Protein AF-A0ABD1WN03-F1 (afdb_monomer_lite)

Sequence (190 aa):
MADATQVEDKLSEEISENTPEKKQETLEEMLSRHRKETTDLQNKEIAMKKVAAKGSKAEQKAKKKLVDEEISKLSMKLKERHAEELSSLGYSSSGAGNGRGNLDNLIRAIAGVSVTNQADRSKPSKGIKRRGKRSQQEAAREQRIQEEQSKIVSDRMIESEKLEQKLEPLGLTINEIKPDGHCIYRAVED

Organism: NCBI:txid205694

Radius of gyration: 41.08 Å; chains: 1; bounding box: 97×36×142 Å

Structure (mmCIF, N/CA/C/O backbone):
data_AF-A0ABD1WN03-F1
#
_entry.id   AF-A0ABD1WN03-F1
#
loop_
_atom_site.group_PDB
_atom_site.id
_atom_site.type_symbol
_atom_site.label_atom_id
_atom_site.label_alt_id
_atom_site.label_comp_id
_atom_site.label_asym_id
_atom_site.label_entity_id
_atom_site.label_seq_id
_atom_site.pdbx_PDB_ins_code
_atom_site.Cartn_x
_atom_site.Cartn_y
_atom_site.Cartn_z
_atom_site.occupancy
_atom_site.B_iso_or_equiv
_atom_site.auth_seq_id
_atom_site.auth_comp_id
_atom_site.auth_asym_id
_atom_site.auth_atom_id
_atom_site.pdbx_PDB_model_num
ATOM 1 N N . MET A 1 1 ? -63.080 -8.674 91.880 1.00 39.84 1 MET A N 1
ATOM 2 C CA . MET A 1 1 ? -61.978 -9.547 91.426 1.00 39.84 1 MET A CA 1
ATOM 3 C C . MET A 1 1 ? -61.310 -8.829 90.264 1.00 39.84 1 MET A C 1
ATOM 5 O O . MET A 1 1 ? -62.002 -8.601 89.286 1.00 39.84 1 MET A O 1
ATOM 9 N N . ALA A 1 2 ? -60.200 -8.130 90.530 1.00 37.88 2 ALA A N 1
ATOM 10 C CA . ALA A 1 2 ? -58.817 -8.560 90.217 1.00 37.88 2 ALA A CA 1
ATOM 11 C C . ALA A 1 2 ? -58.543 -8.388 88.705 1.00 37.88 2 ALA A C 1
ATOM 13 O O . ALA A 1 2 ? -59.335 -8.881 87.917 1.00 37.88 2 ALA A O 1
ATOM 14 N N . ASP A 1 3 ? -57.524 -7.700 88.193 1.00 33.69 3 ASP A N 1
ATOM 15 C CA . ASP A 1 3 ? -56.234 -7.193 88.693 1.00 33.69 3 ASP A CA 1
ATOM 16 C C . ASP A 1 3 ? -55.700 -6.237 87.577 1.00 33.69 3 ASP A C 1
ATOM 18 O O . ASP A 1 3 ? -56.042 -6.453 86.415 1.00 33.69 3 ASP A O 1
ATOM 22 N N . ALA A 1 4 ? -55.165 -5.040 87.876 1.00 37.81 4 ALA A N 1
ATOM 23 C CA . ALA A 1 4 ? -53.759 -4.612 87.651 1.00 37.81 4 ALA A CA 1
ATOM 24 C C . ALA A 1 4 ? -53.135 -5.021 86.282 1.00 37.81 4 ALA A C 1
ATOM 26 O O . ALA A 1 4 ? -53.260 -6.157 85.860 1.00 37.81 4 ALA A O 1
ATOM 27 N N . THR A 1 5 ? -52.395 -4.222 85.502 1.00 38.31 5 THR A N 1
ATOM 28 C CA . THR A 1 5 ? -51.587 -3.018 85.751 1.00 38.31 5 THR A CA 1
ATOM 29 C C . THR A 1 5 ? -51.096 -2.442 84.411 1.00 38.31 5 THR A C 1
ATOM 31 O O . THR A 1 5 ? -51.130 -3.087 83.368 1.00 38.31 5 THR A O 1
ATOM 34 N N . GLN A 1 6 ? -50.632 -1.203 84.499 1.00 38.34 6 GLN A N 1
ATOM 35 C CA . GLN A 1 6 ? -50.033 -0.320 83.502 1.00 38.34 6 GLN A CA 1
ATOM 36 C C . GLN A 1 6 ? -48.542 -0.640 83.191 1.00 38.34 6 GLN A C 1
ATOM 38 O O . GLN A 1 6 ? -47.871 -1.225 84.034 1.00 38.34 6 GLN A O 1
ATOM 43 N N . VAL A 1 7 ? -48.047 -0.084 82.065 1.00 38.41 7 VAL A N 1
ATOM 44 C CA . VAL A 1 7 ? -46.706 0.545 81.852 1.00 38.41 7 VAL A CA 1
ATOM 45 C C . VAL A 1 7 ? -45.547 -0.243 81.172 1.00 38.41 7 VAL A C 1
ATOM 47 O O . VAL A 1 7 ? -44.951 -1.155 81.730 1.00 38.41 7 VAL A O 1
ATOM 50 N N . GLU A 1 8 ? -45.226 0.276 79.972 1.00 34.09 8 GLU A N 1
ATOM 51 C CA . GLU A 1 8 ? -43.925 0.626 79.344 1.00 34.09 8 GLU A CA 1
ATOM 52 C C . GLU A 1 8 ? -43.048 -0.303 78.473 1.00 34.09 8 GLU A C 1
ATOM 54 O O . GLU A 1 8 ? -42.603 -1.378 78.859 1.00 34.09 8 GLU A O 1
ATOM 59 N N . ASP A 1 9 ? -42.777 0.264 77.283 1.00 39.53 9 ASP A N 1
ATOM 60 C CA . ASP A 1 9 ? -41.555 0.335 76.468 1.00 39.53 9 ASP A CA 1
ATOM 61 C C . ASP A 1 9 ? -40.577 -0.845 76.418 1.00 39.53 9 ASP A C 1
ATOM 63 O O . ASP A 1 9 ? -39.858 -1.142 77.372 1.00 39.53 9 ASP A O 1
ATOM 67 N N . LYS A 1 10 ? -40.384 -1.361 75.191 1.00 34.97 10 LYS A N 1
ATOM 68 C CA . LYS A 1 10 ? -39.046 -1.599 74.624 1.00 34.97 10 LYS A CA 1
ATOM 69 C C . LYS A 1 10 ? -39.070 -1.769 73.101 1.00 34.97 10 LYS A C 1
ATOM 71 O O . LYS A 1 10 ? -39.597 -2.729 72.552 1.00 34.97 10 LYS A O 1
ATOM 76 N N . LEU A 1 11 ? -38.431 -0.800 72.462 1.00 38.09 11 LEU A N 1
ATOM 77 C CA . LEU A 1 11 ? -37.903 -0.763 71.103 1.00 38.09 11 LEU A CA 1
ATOM 78 C C . LEU A 1 11 ? -36.877 -1.895 70.877 1.00 38.09 11 LEU A C 1
ATOM 80 O O . LEU A 1 11 ? -35.935 -1.982 71.664 1.00 38.09 11 LEU A O 1
ATOM 84 N N . SER A 1 12 ? -36.992 -2.705 69.814 1.00 35.59 12 SER A N 1
ATOM 85 C CA . SER A 1 12 ? -35.841 -3.311 69.095 1.00 35.59 12 SER A CA 1
ATOM 86 C C . SER A 1 12 ? -36.259 -3.947 67.752 1.00 35.59 12 SER A C 1
ATOM 88 O O . SER A 1 12 ? -37.045 -4.886 67.739 1.00 35.59 12 SER A O 1
ATOM 90 N N . GLU A 1 13 ? -35.707 -3.394 66.665 1.00 36.88 13 GLU A N 1
ATOM 91 C CA . GLU A 1 13 ? -35.158 -4.051 65.454 1.00 36.88 13 GLU A CA 1
ATOM 92 C C . GLU A 1 13 ? -36.038 -5.049 64.673 1.00 36.88 13 GLU A C 1
ATOM 94 O O . GLU A 1 13 ? -36.370 -6.140 65.116 1.00 36.88 13 GLU A O 1
ATOM 99 N N . GLU A 1 14 ? -36.516 -4.662 63.485 1.00 44.16 14 GLU A N 1
ATOM 100 C CA . GLU A 1 14 ? -35.824 -4.887 62.196 1.00 44.16 14 GLU A CA 1
ATOM 101 C C . GLU A 1 14 ? -35.300 -6.317 62.005 1.00 44.16 14 GLU A C 1
ATOM 103 O O . GLU A 1 14 ? -34.179 -6.626 62.389 1.00 44.16 14 GLU A O 1
ATOM 108 N N . ILE A 1 15 ? -36.044 -7.131 61.246 1.00 39.44 15 ILE A N 1
ATOM 109 C CA . ILE A 1 15 ? -35.443 -7.974 60.205 1.00 39.44 15 ILE A CA 1
ATOM 110 C C . ILE A 1 15 ? -36.296 -7.813 58.949 1.00 39.44 15 ILE A C 1
ATOM 112 O O . ILE A 1 15 ? -37.314 -8.467 58.740 1.00 39.44 15 ILE A O 1
ATOM 116 N N . SER A 1 16 ? -35.857 -6.858 58.137 1.00 40.50 16 SER A N 1
ATOM 117 C CA . SER A 1 16 ? -36.162 -6.758 56.719 1.00 40.50 16 SER A CA 1
ATOM 118 C C . SER A 1 16 ? -35.700 -8.048 56.036 1.00 40.50 16 SER A C 1
ATOM 120 O O . SER A 1 16 ? -34.509 -8.233 55.777 1.00 40.50 16 SER A O 1
ATOM 122 N N . GLU A 1 17 ? -36.629 -8.961 55.745 1.00 35.59 17 GLU A N 1
ATOM 123 C CA . GLU A 1 17 ? -36.416 -9.997 54.732 1.00 35.59 17 GLU A CA 1
ATOM 124 C C . GLU A 1 17 ? -36.423 -9.325 53.355 1.00 35.59 17 GLU A C 1
ATOM 126 O O . GLU A 1 17 ? -37.387 -9.362 52.594 1.00 35.59 17 GLU A O 1
ATOM 131 N N . ASN A 1 18 ? -35.304 -8.670 53.048 1.00 38.00 18 ASN A N 1
ATOM 132 C CA . ASN A 1 18 ? -34.978 -8.164 51.728 1.00 38.00 18 ASN A CA 1
ATOM 133 C C . ASN A 1 18 ? -34.651 -9.362 50.827 1.00 38.00 18 ASN A C 1
ATOM 135 O O . ASN A 1 18 ? -33.494 -9.675 50.542 1.00 38.00 18 ASN A O 1
ATOM 139 N N . THR A 1 19 ? -35.695 -10.068 50.396 1.00 39.09 19 THR A N 1
ATOM 140 C CA . THR A 1 19 ? -35.639 -10.774 49.121 1.00 39.09 19 THR A CA 1
ATOM 141 C C . THR A 1 19 ? -35.332 -9.704 48.074 1.00 39.09 19 THR A C 1
ATOM 143 O O . THR A 1 19 ? -36.078 -8.730 47.989 1.00 39.09 19 THR A O 1
ATOM 146 N N . PRO A 1 20 ? -34.237 -9.805 47.296 1.00 41.81 20 PRO A N 1
ATOM 147 C CA . PRO A 1 20 ? -34.018 -8.874 46.209 1.00 41.81 20 PRO A CA 1
ATOM 148 C C . PRO A 1 20 ? -35.058 -9.210 45.144 1.00 41.81 20 PRO A C 1
ATOM 150 O O . PRO A 1 20 ? -34.813 -10.003 44.233 1.00 41.81 20 PRO A O 1
ATOM 153 N N . GLU A 1 21 ? -36.248 -8.631 45.286 1.00 39.56 21 GLU A N 1
ATOM 154 C CA . GLU A 1 21 ? -37.175 -8.456 44.190 1.00 39.56 21 GLU A CA 1
ATOM 155 C C . GLU A 1 21 ? -36.346 -7.857 43.059 1.00 39.56 21 GLU A C 1
ATOM 157 O O . GLU A 1 21 ? -35.854 -6.726 43.140 1.00 39.56 21 GLU A O 1
ATOM 162 N N . LYS A 1 22 ? -36.113 -8.654 42.013 1.00 52.28 22 LYS A N 1
ATOM 163 C CA . LYS A 1 22 ? -35.678 -8.129 40.727 1.00 52.28 22 LYS A CA 1
ATOM 164 C C . LYS A 1 22 ? -36.751 -7.126 40.331 1.00 52.28 22 LYS A C 1
ATOM 166 O O . LYS A 1 22 ? -37.764 -7.514 39.753 1.00 52.28 22 LYS A O 1
ATOM 171 N N . LYS A 1 23 ? -36.533 -5.850 40.664 1.00 52.31 23 LYS A N 1
ATOM 172 C CA . LYS A 1 23 ? -37.228 -4.733 40.037 1.00 52.31 23 LYS A CA 1
ATOM 173 C C . LYS A 1 23 ? -37.174 -5.035 38.552 1.00 52.31 23 LYS A C 1
ATOM 175 O O . LYS A 1 23 ? -36.082 -5.180 38.001 1.00 52.31 23 LYS A O 1
ATOM 180 N N . GLN A 1 24 ? -38.333 -5.262 37.948 1.00 61.44 24 GLN A N 1
ATOM 181 C CA . GLN A 1 24 ? -38.425 -5.411 36.508 1.00 61.44 24 GLN A CA 1
ATOM 182 C C . GLN A 1 24 ? -37.890 -4.102 35.932 1.00 61.44 24 GLN A C 1
ATOM 184 O O . GLN A 1 24 ? -38.567 -3.080 36.007 1.00 61.44 24 GLN A O 1
ATOM 189 N N . GLU A 1 25 ? -36.632 -4.114 35.477 1.00 67.56 25 GLU A N 1
ATOM 190 C CA . GLU A 1 25 ? -36.035 -2.968 34.800 1.00 67.56 25 GLU A CA 1
ATOM 191 C C . GLU A 1 25 ? -36.977 -2.599 33.658 1.00 67.56 25 GLU A C 1
ATOM 193 O O . GLU A 1 25 ? -37.405 -3.459 32.876 1.00 67.56 25 GLU A O 1
ATOM 198 N N . THR A 1 26 ? -37.329 -1.321 33.575 1.00 80.75 26 THR A N 1
ATOM 199 C CA . THR A 1 26 ? -38.087 -0.836 32.427 1.00 80.75 26 THR A CA 1
ATOM 200 C C . THR A 1 26 ? -37.253 -1.043 31.159 1.00 80.75 26 THR A C 1
ATOM 202 O O . THR A 1 26 ? -36.020 -1.075 31.193 1.00 80.75 26 THR A O 1
ATOM 205 N N . LEU A 1 27 ? -37.910 -1.182 30.004 1.00 76.69 27 LEU A N 1
ATOM 206 C CA . LEU A 1 27 ? -37.222 -1.385 28.721 1.00 76.69 27 LEU A CA 1
ATOM 207 C C . LEU A 1 27 ? -36.149 -0.304 28.485 1.00 76.69 27 LEU A C 1
ATOM 209 O O . LEU A 1 27 ? -35.045 -0.597 28.029 1.00 76.69 27 LEU A O 1
ATOM 213 N N . GLU A 1 28 ? -36.450 0.941 28.848 1.00 76.88 28 GLU A N 1
ATOM 214 C CA . GLU A 1 28 ? -35.537 2.075 28.710 1.00 76.88 28 GLU A CA 1
ATOM 215 C C . GLU A 1 28 ? -34.303 1.977 29.625 1.00 76.88 28 GLU A C 1
ATOM 217 O O . GLU A 1 28 ? -33.182 2.274 29.191 1.00 76.88 28 GLU A O 1
ATOM 222 N N . GLU A 1 29 ? -34.473 1.503 30.862 1.00 84.00 29 GLU A N 1
ATOM 223 C CA . GLU A 1 29 ? -33.367 1.236 31.787 1.00 84.00 29 GLU A CA 1
ATOM 224 C C . GLU A 1 29 ? -32.468 0.104 31.271 1.00 84.00 29 GLU A C 1
ATOM 226 O O . GLU A 1 29 ? -31.241 0.253 31.265 1.00 84.00 29 GLU A O 1
ATOM 231 N N . MET A 1 30 ? -33.053 -0.973 30.734 1.00 85.06 30 MET A N 1
ATOM 232 C CA . MET A 1 30 ? -32.299 -2.080 30.136 1.00 85.06 30 MET A CA 1
ATOM 233 C C . MET A 1 30 ? -31.504 -1.629 28.903 1.00 85.06 30 MET A C 1
ATOM 235 O O . MET A 1 30 ? -30.304 -1.889 28.815 1.00 85.06 30 MET A O 1
ATOM 239 N N . LEU A 1 31 ? -32.122 -0.890 27.974 1.00 83.44 31 LEU A N 1
ATOM 240 C CA . LEU A 1 31 ? -31.417 -0.342 26.808 1.00 83.44 31 LEU A CA 1
ATOM 241 C C . LEU A 1 31 ? -30.279 0.596 27.223 1.00 83.44 31 LEU A C 1
ATOM 243 O O . LEU A 1 31 ? -29.210 0.605 26.606 1.00 83.44 31 LEU A O 1
ATOM 247 N N . SER A 1 32 ? -30.485 1.378 28.282 1.00 85.12 32 SER A N 1
ATOM 248 C CA . SER A 1 32 ? -29.452 2.245 28.847 1.00 85.12 32 SER A CA 1
ATOM 249 C C . SER A 1 32 ? -28.297 1.437 29.439 1.00 85.12 32 SER A C 1
ATOM 251 O O . SER A 1 32 ? -27.133 1.790 29.225 1.00 85.12 32 SER A O 1
ATOM 253 N N . ARG A 1 33 ? -28.587 0.324 30.124 1.00 89.31 33 ARG A N 1
ATOM 254 C CA . ARG A 1 33 ? -27.571 -0.627 30.593 1.00 89.31 33 ARG A CA 1
ATOM 255 C C . ARG A 1 33 ? -26.825 -1.268 29.424 1.00 89.31 33 ARG A C 1
ATOM 257 O O . ARG A 1 33 ? -25.598 -1.277 29.445 1.00 89.31 33 ARG A O 1
ATOM 264 N N . HIS A 1 34 ? -27.513 -1.710 28.370 1.00 90.00 34 HIS A N 1
ATOM 265 C CA . HIS A 1 34 ? -26.873 -2.287 27.180 1.00 90.00 34 HIS A CA 1
ATOM 266 C C . HIS A 1 34 ? -25.915 -1.309 26.496 1.00 90.00 34 HIS A C 1
ATOM 268 O O . HIS A 1 34 ? -24.811 -1.694 26.102 1.00 90.00 34 HIS A O 1
ATOM 274 N N . ARG A 1 35 ? -26.298 -0.029 26.396 1.00 88.56 35 ARG A N 1
ATOM 275 C CA . ARG A 1 35 ? -25.421 1.028 25.867 1.00 88.56 35 ARG A CA 1
ATOM 276 C C . ARG A 1 35 ? -24.164 1.186 26.722 1.00 88.56 35 ARG A C 1
ATOM 278 O O . ARG A 1 35 ? -23.067 1.189 26.170 1.00 88.56 35 ARG A O 1
ATOM 285 N N . LYS A 1 36 ? -24.314 1.251 28.052 1.00 89.62 36 LYS A N 1
ATOM 286 C CA . LYS A 1 36 ? -23.184 1.337 28.997 1.00 89.62 36 LYS A CA 1
ATOM 287 C C . LYS A 1 36 ? -22.262 0.121 28.892 1.00 89.62 36 LYS A C 1
ATOM 289 O O . LYS A 1 36 ? -21.058 0.277 28.711 1.00 89.62 36 LYS A O 1
ATOM 294 N N . GLU A 1 37 ? -22.824 -1.086 28.899 1.00 91.50 37 GLU A N 1
ATOM 295 C CA . GLU A 1 37 ? -22.064 -2.331 28.752 1.00 91.50 37 GLU A CA 1
ATOM 296 C C . GLU A 1 37 ? -21.290 -2.386 27.427 1.00 91.50 37 GLU A C 1
ATOM 298 O O . GLU A 1 37 ? -20.140 -2.829 27.389 1.00 91.50 37 GLU A O 1
ATOM 303 N N . THR A 1 38 ? -21.891 -1.893 26.342 1.00 89.94 38 THR A N 1
ATOM 304 C CA . THR A 1 38 ? -21.227 -1.816 25.037 1.00 89.94 38 THR A CA 1
ATOM 305 C C . THR A 1 38 ? -20.064 -0.826 25.064 1.00 89.94 38 THR A C 1
ATOM 307 O O . THR A 1 38 ? -18.973 -1.153 24.596 1.00 89.94 38 THR A O 1
ATOM 310 N N . THR A 1 39 ? -20.253 0.361 25.651 1.00 89.38 39 THR A N 1
ATOM 311 C CA . THR A 1 39 ? -19.168 1.344 25.802 1.00 89.38 39 THR A CA 1
ATOM 312 C C . THR A 1 39 ? -18.045 0.830 26.702 1.00 89.38 39 THR A C 1
ATOM 314 O O . THR A 1 39 ? -16.867 1.015 26.397 1.00 89.38 39 THR A O 1
ATOM 317 N N . ASP A 1 40 ? -18.381 0.107 27.770 1.00 91.69 40 ASP A N 1
ATOM 318 C CA . ASP A 1 40 ? -17.401 -0.482 28.679 1.00 91.69 40 ASP A CA 1
ATOM 319 C C . ASP A 1 40 ? -16.596 -1.590 28.000 1.00 91.69 40 ASP A C 1
ATOM 321 O O . ASP A 1 40 ? -15.380 -1.673 28.192 1.00 91.69 40 ASP A O 1
ATOM 325 N N . LEU A 1 41 ? -17.236 -2.418 27.165 1.00 92.06 41 LEU A N 1
ATOM 326 C CA . LEU A 1 41 ? -16.516 -3.380 26.336 1.00 92.06 41 LEU A CA 1
ATOM 327 C C . LEU A 1 41 ? -15.588 -2.691 25.344 1.00 92.06 41 LEU A C 1
ATOM 329 O O . LEU A 1 41 ? -14.429 -3.081 25.266 1.00 92.06 41 LEU A O 1
ATOM 333 N N . GLN A 1 42 ? -16.030 -1.641 24.650 1.00 90.12 42 GLN A N 1
ATOM 334 C CA . GLN A 1 42 ? -15.162 -0.885 23.739 1.00 90.12 42 GLN A CA 1
ATOM 335 C C . GLN A 1 42 ? -13.931 -0.317 24.464 1.00 90.12 42 GLN A C 1
ATOM 337 O O . GLN A 1 42 ? -12.805 -0.423 23.972 1.00 90.12 42 GLN A O 1
ATOM 342 N N . ASN A 1 43 ? -14.116 0.222 25.671 1.00 92.56 43 ASN A N 1
ATOM 343 C CA . ASN A 1 43 ? -13.016 0.709 26.502 1.00 92.56 43 ASN A CA 1
ATOM 344 C C . ASN A 1 43 ? -12.048 -0.421 26.893 1.00 92.56 43 ASN A C 1
ATOM 346 O O . ASN A 1 43 ? -10.827 -0.255 26.794 1.00 92.56 43 ASN A O 1
ATOM 350 N N . LYS A 1 44 ? -12.578 -1.590 27.276 1.00 93.06 44 LYS A N 1
ATOM 351 C CA . LYS A 1 44 ? -11.781 -2.791 27.572 1.00 93.06 44 LYS A CA 1
ATOM 352 C C . LYS A 1 44 ? -11.030 -3.295 26.341 1.00 93.06 44 LYS A C 1
ATOM 354 O O . LYS A 1 44 ? -9.840 -3.575 26.446 1.00 93.06 44 LYS A O 1
ATOM 359 N N . GLU A 1 45 ? -11.660 -3.342 25.169 1.00 92.06 45 GLU A N 1
ATOM 360 C CA . GLU A 1 45 ? -11.010 -3.729 23.912 1.00 92.06 45 GLU A CA 1
ATOM 361 C C . GLU A 1 45 ? -9.814 -2.830 23.594 1.00 92.06 45 GLU A C 1
ATOM 363 O O . GLU A 1 45 ? -8.739 -3.315 23.238 1.00 92.06 45 GLU A O 1
ATOM 368 N N . ILE A 1 46 ? -9.982 -1.512 23.741 1.00 90.81 46 ILE A N 1
ATOM 369 C CA . ILE A 1 46 ? -8.906 -0.544 23.516 1.00 90.81 46 ILE A CA 1
ATOM 370 C C . ILE A 1 46 ? -7.768 -0.778 24.515 1.00 90.81 46 ILE A C 1
ATOM 372 O O . ILE A 1 46 ? -6.601 -0.752 24.119 1.00 90.81 46 ILE A O 1
ATOM 376 N N . ALA A 1 47 ? -8.077 -1.020 25.791 1.00 92.94 47 ALA A N 1
ATOM 377 C CA . ALA A 1 47 ? -7.069 -1.322 26.805 1.00 92.94 47 ALA A CA 1
ATOM 378 C C . ALA A 1 47 ? -6.303 -2.620 26.481 1.00 92.94 47 ALA A C 1
ATOM 380 O O . ALA A 1 47 ? -5.071 -2.608 26.459 1.00 92.94 47 ALA A O 1
ATOM 381 N N . MET A 1 48 ? -7.008 -3.698 26.130 1.00 91.38 48 MET A N 1
ATOM 382 C CA . MET A 1 48 ? -6.417 -4.994 25.773 1.00 91.38 48 MET A CA 1
ATOM 383 C C . MET A 1 48 ? -5.532 -4.888 24.524 1.00 91.38 48 MET A C 1
ATOM 385 O O . MET A 1 48 ? -4.382 -5.331 24.531 1.00 91.38 48 MET A O 1
ATOM 389 N N . LYS A 1 49 ? -6.005 -4.205 23.473 1.00 90.94 49 LYS A N 1
ATOM 390 C CA . LYS A 1 49 ? -5.224 -3.950 22.249 1.00 90.94 49 LYS A CA 1
ATOM 391 C C . LYS A 1 49 ? -3.980 -3.101 22.525 1.00 90.94 49 LYS A C 1
ATOM 393 O O . LYS A 1 49 ? -2.918 -3.369 21.965 1.00 90.94 49 LYS A O 1
ATOM 398 N N . LYS A 1 50 ? -4.074 -2.106 23.417 1.00 91.81 50 LYS A N 1
ATOM 399 C CA . LYS A 1 50 ? -2.919 -1.297 23.850 1.00 91.81 50 LYS A CA 1
ATOM 400 C C . LYS A 1 50 ? -1.884 -2.122 24.611 1.00 91.81 50 LYS A C 1
ATOM 402 O O . LYS A 1 50 ? -0.692 -1.888 24.437 1.00 91.81 50 LYS A O 1
ATOM 407 N N . VAL A 1 51 ? -2.311 -3.069 25.445 1.00 89.94 51 VAL A N 1
ATOM 408 C CA . VAL A 1 51 ? -1.400 -3.982 26.153 1.00 89.94 51 VAL A CA 1
ATOM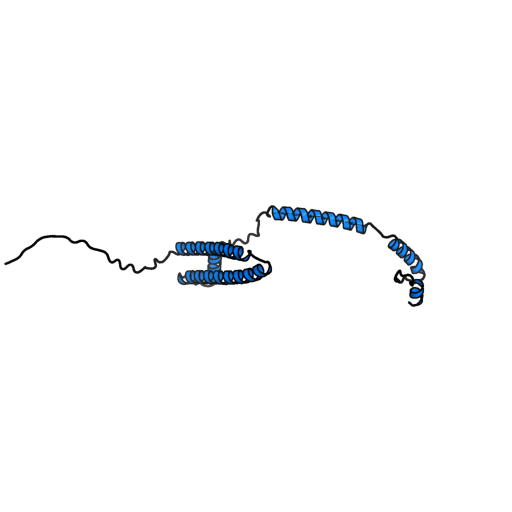 409 C C . VAL A 1 51 ? -0.738 -4.954 25.172 1.00 89.94 51 VAL A C 1
ATOM 411 O O . VAL A 1 51 ? 0.478 -5.127 25.229 1.00 89.94 51 VAL A O 1
ATOM 414 N N . ALA A 1 52 ? -1.491 -5.505 24.215 1.00 88.56 52 ALA A N 1
ATOM 415 C CA . ALA A 1 52 ? -0.967 -6.406 23.182 1.00 88.56 52 ALA A CA 1
ATOM 416 C C . ALA A 1 52 ? 0.060 -5.749 22.243 1.00 88.56 52 ALA A C 1
ATOM 418 O O . ALA A 1 52 ? 0.919 -6.432 21.688 1.00 88.56 52 ALA A O 1
ATOM 419 N N . ALA A 1 53 ? -0.007 -4.425 22.076 1.00 88.38 53 ALA A N 1
ATOM 420 C CA . ALA A 1 53 ? 0.945 -3.656 21.278 1.00 88.38 53 ALA A CA 1
ATOM 421 C C . ALA A 1 53 ? 2.311 -3.440 21.968 1.00 88.38 53 ALA A C 1
ATOM 423 O O . ALA A 1 53 ? 3.216 -2.876 21.352 1.00 88.38 53 ALA A O 1
ATOM 424 N N . LYS A 1 54 ? 2.490 -3.874 23.226 1.00 90.38 54 LYS A N 1
ATOM 425 C CA . LYS A 1 54 ? 3.756 -3.753 23.970 1.00 90.38 54 LYS A CA 1
ATOM 426 C C . LYS A 1 54 ? 4.614 -5.019 23.821 1.00 90.38 54 LYS A C 1
ATOM 428 O O . LYS A 1 54 ? 4.124 -6.130 24.015 1.00 90.38 54 LYS A O 1
ATOM 433 N N . GLY A 1 55 ? 5.910 -4.846 23.550 1.00 86.12 55 GLY A N 1
ATOM 434 C CA . GLY A 1 55 ? 6.906 -5.931 23.499 1.00 86.12 55 GLY A CA 1
ATOM 435 C C . GLY A 1 55 ? 7.603 -6.074 22.143 1.00 86.12 55 GLY A C 1
ATOM 436 O O . GLY A 1 55 ? 7.523 -5.181 21.299 1.00 86.12 55 GLY A O 1
ATOM 437 N N . SER A 1 56 ? 8.293 -7.196 21.930 1.00 86.62 56 SER A N 1
ATOM 438 C CA . SER A 1 56 ? 8.995 -7.510 20.675 1.00 86.62 56 SER A CA 1
ATOM 439 C C . SER A 1 56 ? 8.022 -7.835 19.525 1.00 86.62 56 SER A C 1
ATOM 441 O O . SER A 1 56 ? 6.877 -8.223 19.750 1.00 86.62 56 SER A O 1
ATOM 443 N N . LYS A 1 57 ? 8.451 -7.706 18.259 1.00 85.88 57 LYS A N 1
ATOM 444 C CA . LYS A 1 57 ? 7.582 -7.916 17.076 1.00 85.88 57 LYS A CA 1
ATOM 445 C C . LYS A 1 57 ? 6.955 -9.321 17.020 1.00 85.88 57 LYS A C 1
ATOM 447 O O . LYS A 1 57 ? 5.814 -9.467 16.580 1.00 85.88 57 LYS A O 1
ATOM 452 N N . ALA A 1 58 ? 7.686 -10.345 17.467 1.00 86.19 58 ALA A N 1
ATOM 453 C CA . ALA A 1 58 ? 7.191 -11.721 17.532 1.00 86.19 58 ALA A CA 1
ATOM 454 C C . ALA A 1 58 ? 6.129 -11.888 18.633 1.00 86.19 58 ALA A C 1
ATOM 456 O O . ALA A 1 58 ? 5.055 -12.434 18.374 1.00 86.19 58 ALA A O 1
ATOM 457 N N . GLU A 1 59 ? 6.378 -11.336 19.823 1.00 83.88 59 GLU A N 1
ATOM 458 C CA . GLU A 1 59 ? 5.414 -11.344 20.926 1.00 83.88 59 GLU A CA 1
ATOM 459 C C . GLU A 1 59 ? 4.150 -10.550 20.606 1.00 83.88 59 GLU A C 1
ATOM 461 O O . GLU A 1 59 ? 3.057 -11.022 20.898 1.00 83.88 59 GLU A O 1
ATOM 466 N N . GLN A 1 60 ? 4.274 -9.380 19.973 1.00 87.38 60 GLN A N 1
ATOM 467 C CA . GLN A 1 60 ? 3.124 -8.574 19.559 1.00 87.38 60 GLN A CA 1
ATOM 468 C C . GLN A 1 60 ? 2.200 -9.369 18.633 1.00 87.38 60 GLN A C 1
ATOM 470 O O . GLN A 1 60 ? 0.985 -9.315 18.785 1.00 87.38 60 GLN A O 1
ATOM 475 N N . LYS A 1 61 ? 2.750 -10.148 17.689 1.00 88.88 61 LYS A N 1
ATOM 476 C CA . LYS A 1 61 ? 1.945 -10.967 16.769 1.00 88.88 61 LYS A CA 1
ATOM 477 C C . LYS A 1 61 ? 1.176 -12.066 17.505 1.00 88.88 61 LYS A C 1
ATOM 479 O O . LYS A 1 61 ? 0.010 -12.287 17.192 1.00 88.88 61 LYS A O 1
ATOM 484 N N . ALA A 1 62 ? 1.813 -12.742 18.461 1.00 89.31 62 ALA A N 1
ATOM 485 C CA . ALA A 1 62 ? 1.167 -13.784 19.257 1.00 89.31 62 ALA A CA 1
ATOM 486 C C . ALA A 1 62 ? 0.111 -13.195 20.210 1.00 89.31 62 ALA A C 1
ATOM 488 O O . ALA A 1 62 ? -1.044 -13.611 20.181 1.00 89.31 62 ALA A O 1
ATOM 489 N N . LYS A 1 63 ? 0.478 -12.161 20.979 1.00 90.94 63 LYS A N 1
ATOM 490 C CA . LYS A 1 63 ? -0.408 -11.465 21.926 1.00 90.94 63 LYS A CA 1
ATOM 491 C C . LYS A 1 63 ? -1.603 -10.823 21.224 1.00 90.94 63 LYS A C 1
ATOM 493 O O . LYS A 1 63 ? -2.715 -10.919 21.723 1.00 90.94 63 LYS A O 1
ATOM 498 N N . LYS A 1 64 ? -1.401 -10.222 20.046 1.00 92.19 64 LYS A N 1
ATOM 499 C CA . LYS A 1 64 ? -2.487 -9.635 19.251 1.00 92.19 64 LYS A CA 1
ATOM 500 C C . LYS A 1 64 ? -3.516 -10.682 18.828 1.00 92.19 64 LYS A C 1
ATOM 502 O O . LYS A 1 64 ? -4.699 -10.422 18.979 1.00 92.19 64 LYS A O 1
ATOM 507 N N . LYS A 1 65 ? -3.085 -11.860 18.359 1.00 92.19 65 LYS A N 1
ATOM 508 C CA . LYS A 1 65 ? -4.014 -12.945 17.999 1.00 92.19 65 LYS A CA 1
ATOM 509 C C . LYS A 1 65 ? -4.850 -13.403 19.196 1.00 92.19 65 LYS A C 1
ATOM 511 O O . LYS A 1 65 ? -6.066 -13.461 19.085 1.00 92.19 65 LYS A O 1
ATOM 516 N N . LEU A 1 66 ? -4.204 -13.651 20.337 1.00 92.38 66 LEU A N 1
ATOM 517 C CA . LEU A 1 66 ? -4.894 -14.072 21.561 1.00 92.38 66 LEU A CA 1
ATOM 518 C C . LEU A 1 66 ? -5.901 -13.020 22.043 1.00 92.38 66 LEU A C 1
ATOM 520 O O . LEU A 1 66 ? -7.037 -13.350 22.366 1.00 92.38 66 LEU A O 1
ATOM 524 N N . VAL A 1 67 ? -5.501 -11.746 22.038 1.00 94.00 67 VAL A N 1
ATOM 525 C CA . VAL A 1 67 ? -6.380 -10.637 22.424 1.00 94.00 67 VAL A CA 1
ATOM 526 C C . VAL A 1 67 ? -7.535 -10.460 21.438 1.00 94.00 67 VAL A C 1
ATOM 528 O O . VAL A 1 67 ? -8.660 -10.232 21.869 1.00 94.00 67 VAL A O 1
ATOM 531 N N . ASP A 1 68 ? -7.303 -10.592 20.131 1.00 92.50 68 ASP A N 1
ATOM 532 C CA . ASP A 1 68 ? -8.369 -10.489 19.129 1.00 92.50 68 ASP A CA 1
ATOM 533 C C . ASP A 1 68 ? -9.399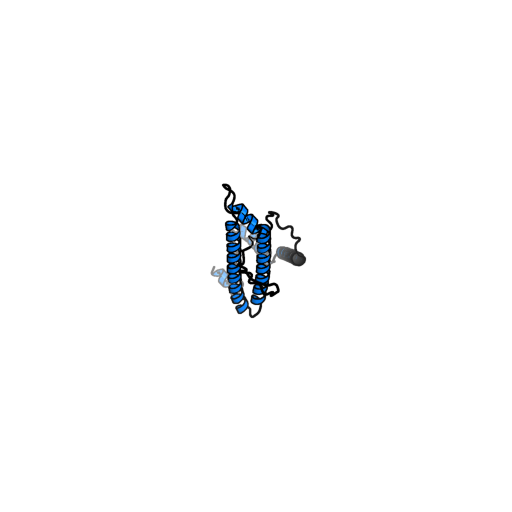 -11.633 19.283 1.00 92.50 68 ASP A C 1
ATOM 535 O O . ASP A 1 68 ? -10.606 -11.393 19.200 1.00 92.50 68 ASP A O 1
ATOM 539 N N . GLU A 1 69 ? -8.956 -12.859 19.589 1.00 94.88 69 GLU A N 1
ATOM 540 C CA . GLU A 1 69 ? -9.839 -13.996 19.894 1.00 94.88 69 GLU A CA 1
ATOM 541 C C . GLU A 1 69 ? -10.647 -13.783 21.185 1.00 94.88 69 GLU A C 1
ATOM 543 O O . GLU A 1 69 ? -11.848 -14.064 21.222 1.00 94.88 69 GLU A O 1
ATOM 548 N N . GLU A 1 70 ? -10.019 -13.266 22.243 1.00 94.44 70 GLU A N 1
ATOM 549 C CA . GLU A 1 70 ? -10.690 -12.957 23.510 1.00 94.44 70 GLU A CA 1
ATOM 550 C C . GLU A 1 70 ? -11.749 -11.858 23.337 1.00 94.44 70 GLU A C 1
ATOM 552 O O . GLU A 1 70 ? -12.879 -12.001 23.807 1.00 94.44 70 GLU A O 1
ATOM 557 N N . ILE A 1 71 ? -11.430 -10.802 22.584 1.00 92.94 71 ILE A N 1
ATOM 558 C CA . ILE A 1 71 ? -12.372 -9.733 22.229 1.00 92.94 71 ILE A CA 1
ATOM 559 C C . ILE A 1 71 ? -13.559 -10.289 21.432 1.00 92.94 71 ILE A C 1
ATOM 561 O O . ILE A 1 71 ? -14.714 -9.948 21.705 1.00 92.94 71 ILE A O 1
ATOM 565 N N . SER A 1 72 ? -13.306 -11.184 20.473 1.00 93.62 72 SER A N 1
ATOM 566 C CA . SER A 1 72 ? -14.374 -11.828 19.706 1.00 93.62 72 SER A CA 1
ATOM 567 C C . SER A 1 72 ? -15.308 -12.635 20.613 1.00 93.62 72 SER A C 1
ATOM 569 O O . SER A 1 72 ? -16.524 -12.474 20.521 1.00 93.62 72 SER A O 1
ATOM 571 N N . LYS A 1 73 ? -14.766 -13.415 21.555 1.00 94.81 73 LYS A N 1
ATOM 572 C CA . LYS A 1 73 ? -15.568 -14.178 22.528 1.00 94.81 73 LYS A CA 1
ATOM 573 C C . LYS A 1 73 ? -16.385 -13.270 23.451 1.00 94.81 73 LYS A C 1
ATOM 575 O O . LYS A 1 73 ? -17.579 -13.503 23.637 1.00 94.81 73 LYS A O 1
ATOM 580 N N . LEU A 1 74 ? -15.771 -12.223 24.009 1.00 92.62 74 LEU A N 1
ATOM 581 C CA . LEU A 1 74 ? -16.446 -11.278 24.908 1.00 92.62 74 LEU A CA 1
ATOM 582 C C . LEU A 1 74 ? -17.574 -10.516 24.201 1.00 92.62 74 LEU A C 1
ATOM 584 O O . LEU A 1 74 ? -18.657 -10.361 24.765 1.00 92.62 74 LEU A O 1
ATOM 588 N N . SER A 1 75 ? -17.343 -10.081 22.961 1.00 89.44 75 SER A N 1
ATOM 589 C CA . SER A 1 75 ? -18.351 -9.368 22.170 1.00 89.44 75 SER A CA 1
ATOM 590 C C . SER A 1 75 ? -19.516 -10.270 21.752 1.00 89.44 75 SER A C 1
ATOM 592 O O . SER A 1 75 ? -20.663 -9.830 21.814 1.00 89.44 75 SER A O 1
ATOM 594 N N . MET A 1 76 ? -19.257 -11.531 21.383 1.00 91.50 76 MET A N 1
ATOM 595 C CA . MET A 1 76 ? -20.310 -12.509 21.088 1.00 91.50 76 MET A CA 1
ATOM 596 C C . MET A 1 76 ? -21.185 -12.769 22.313 1.00 91.50 76 MET A C 1
ATOM 598 O O . MET A 1 76 ? -22.397 -12.606 22.226 1.00 91.50 76 MET A O 1
ATOM 602 N N . LYS A 1 77 ? -20.574 -13.063 23.468 1.00 92.94 77 LYS A N 1
ATOM 603 C CA . LYS A 1 77 ? -21.299 -13.321 24.720 1.00 92.94 77 LYS A CA 1
ATOM 604 C C . LYS A 1 77 ? -22.161 -12.134 25.157 1.00 92.94 77 LYS A C 1
ATOM 606 O O . LYS A 1 77 ? -23.239 -12.315 25.712 1.00 92.94 77 LYS A O 1
ATOM 611 N N . LEU A 1 78 ? -21.684 -10.905 24.955 1.00 90.38 78 LEU A N 1
ATOM 612 C CA . LEU A 1 78 ? -22.458 -9.713 25.297 1.00 90.38 78 LEU A CA 1
ATOM 613 C C . LEU A 1 78 ? -23.662 -9.530 24.370 1.00 90.38 78 LEU A C 1
ATOM 615 O O . LEU A 1 78 ? -24.762 -9.289 24.855 1.00 90.38 78 LEU A O 1
ATOM 619 N N . LYS A 1 79 ? -23.463 -9.702 23.060 1.00 88.31 79 LYS A N 1
ATOM 620 C CA . LYS A 1 79 ? -24.548 -9.640 22.073 1.00 88.31 79 LYS A CA 1
ATOM 621 C C . LYS A 1 79 ? -25.595 -10.724 22.300 1.00 88.31 79 LYS A C 1
ATOM 623 O O . LYS A 1 79 ? -26.777 -10.435 22.187 1.00 88.31 79 LYS A O 1
ATOM 628 N N . GLU A 1 80 ? -25.161 -11.936 22.629 1.00 89.69 80 GLU A N 1
ATOM 629 C CA . GLU A 1 80 ? -26.041 -13.059 22.956 1.00 89.69 80 GLU A CA 1
ATOM 630 C C . GLU A 1 80 ? -26.905 -12.735 24.178 1.00 89.69 80 GLU A C 1
ATOM 632 O O . GLU A 1 80 ? -28.126 -12.752 24.062 1.00 89.69 80 GLU A O 1
ATOM 637 N N . ARG A 1 81 ? -26.305 -12.277 25.291 1.00 89.56 81 ARG A N 1
ATOM 638 C CA . ARG A 1 81 ? -27.069 -11.824 26.469 1.00 89.56 81 ARG A CA 1
ATOM 639 C C . ARG A 1 81 ? -28.052 -10.702 26.137 1.00 89.56 81 ARG A C 1
ATOM 641 O O . ARG A 1 81 ? -29.200 -10.753 26.556 1.00 89.56 81 ARG A O 1
ATOM 648 N N . HIS A 1 82 ? -27.625 -9.685 25.3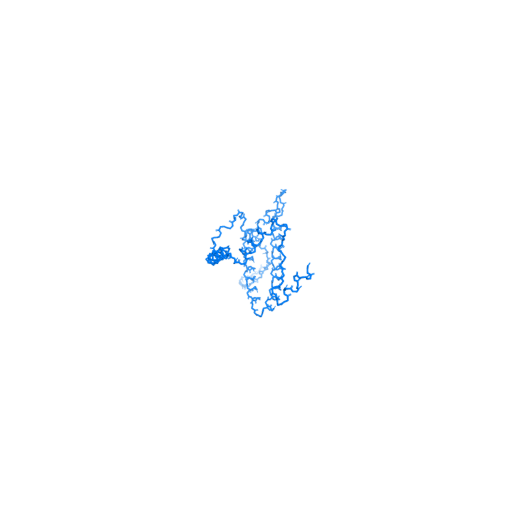84 1.00 88.38 82 HIS A N 1
ATOM 649 C CA . HIS A 1 82 ? -28.513 -8.578 24.999 1.00 88.38 82 HIS A CA 1
ATOM 650 C C . HIS A 1 82 ? -29.672 -9.068 24.123 1.00 88.38 82 HIS A C 1
ATOM 652 O O . HIS A 1 82 ? -30.801 -8.622 24.307 1.00 88.38 82 HIS A O 1
ATOM 658 N N . ALA A 1 83 ? -29.426 -10.012 23.212 1.00 85.69 83 ALA A N 1
ATOM 659 C CA . ALA A 1 83 ? -30.461 -10.612 22.375 1.00 85.69 83 ALA A CA 1
ATOM 660 C C . ALA A 1 83 ? -31.436 -11.488 23.181 1.00 85.69 83 ALA A C 1
ATOM 662 O O . ALA A 1 83 ? -32.644 -11.424 22.944 1.00 85.69 83 ALA A O 1
ATOM 663 N N . GLU A 1 84 ? -30.943 -12.272 24.142 1.00 86.31 84 GLU A N 1
ATOM 664 C CA . GLU A 1 84 ? -31.759 -13.074 25.064 1.00 86.31 84 GLU A CA 1
ATOM 665 C C . GLU A 1 84 ? -32.634 -12.194 25.964 1.00 86.31 84 GLU A C 1
ATOM 667 O O . GLU A 1 84 ? -33.824 -12.468 26.127 1.00 86.31 84 GLU A O 1
ATOM 672 N N . GLU A 1 85 ? -32.077 -11.110 26.511 1.00 84.75 85 GLU A N 1
ATOM 673 C CA . GLU A 1 85 ? -32.805 -10.148 27.343 1.00 84.75 85 GLU A CA 1
ATOM 674 C C . GLU A 1 85 ? -33.909 -9.445 26.536 1.00 84.75 85 GLU A C 1
ATOM 676 O O . GLU A 1 85 ? -35.059 -9.400 26.974 1.00 84.75 85 GLU A O 1
ATOM 681 N N . LEU A 1 86 ? -33.610 -8.988 25.314 1.00 81.19 86 LEU A N 1
ATOM 682 C CA . LEU A 1 86 ? -34.614 -8.405 24.414 1.00 81.19 86 LEU A CA 1
ATOM 683 C C . LEU A 1 86 ? -35.695 -9.421 24.014 1.00 81.19 86 LEU A C 1
ATOM 685 O O . LEU A 1 86 ? -36.870 -9.065 23.905 1.00 81.19 86 LEU A O 1
ATOM 689 N N . SER A 1 87 ? -35.320 -10.688 23.829 1.00 81.31 87 SER A N 1
ATOM 690 C CA . SER A 1 87 ? -36.272 -11.759 23.521 1.00 81.31 87 SER A CA 1
ATOM 691 C C . SER A 1 87 ? -37.194 -12.062 24.706 1.00 81.31 87 SER A C 1
ATOM 693 O O . SER A 1 87 ? -38.405 -12.194 24.539 1.00 81.31 87 SER A O 1
ATOM 695 N N . SER A 1 88 ? -36.638 -12.094 25.920 1.00 79.50 88 SER A N 1
ATOM 696 C CA . SER A 1 88 ? -37.368 -12.389 27.160 1.00 79.50 88 SER A CA 1
ATOM 697 C C . SER A 1 88 ? -38.421 -11.331 27.507 1.00 79.50 88 SER A C 1
ATOM 699 O O . SER A 1 88 ? -39.448 -11.667 28.089 1.00 79.50 88 SER A O 1
ATOM 701 N N . LEU A 1 89 ? -38.211 -10.065 27.122 1.00 71.25 89 LEU A N 1
ATOM 702 C CA . LEU A 1 89 ? -39.196 -8.985 27.294 1.00 71.25 89 LEU A CA 1
ATOM 703 C C . LEU A 1 89 ? -40.265 -8.924 26.188 1.00 71.25 89 LEU A C 1
ATOM 705 O O . LEU A 1 89 ? -41.026 -7.960 26.113 1.00 71.25 89 LEU A O 1
ATOM 709 N N . GLY A 1 90 ? -40.352 -9.940 25.327 1.00 62.59 90 GLY A N 1
ATOM 710 C CA . GLY A 1 90 ? -41.400 -10.012 24.309 1.00 62.59 90 GLY A CA 1
ATOM 711 C C . GLY A 1 90 ? -41.131 -9.151 23.074 1.00 62.59 90 GLY A C 1
ATOM 712 O O . GLY A 1 90 ? -42.037 -8.939 22.273 1.00 62.59 90 GLY A O 1
ATOM 713 N N . TYR A 1 91 ? -39.884 -8.714 22.849 1.00 60.38 91 TYR A N 1
ATOM 714 C CA . TYR A 1 91 ? -39.470 -8.190 21.538 1.00 60.38 91 TYR A CA 1
ATOM 715 C C . TYR A 1 91 ? -39.293 -9.310 20.489 1.00 60.38 91 TYR A C 1
ATOM 717 O O . TYR A 1 91 ? -38.915 -9.065 19.341 1.00 60.38 91 TYR A O 1
ATOM 725 N N . SER A 1 92 ? -39.620 -10.549 20.867 1.00 50.97 92 SER A N 1
ATOM 726 C CA . SER A 1 92 ? -39.861 -11.677 19.977 1.00 50.97 92 SER A CA 1
ATOM 727 C C . SER A 1 92 ? -41.326 -11.697 19.521 1.00 50.97 92 SER A C 1
ATOM 729 O O . SER A 1 92 ? -42.212 -12.122 20.250 1.00 50.97 92 SER A O 1
ATOM 731 N N . SER A 1 93 ? -41.569 -11.351 18.256 1.00 46.44 93 SER A N 1
ATOM 732 C CA . SER A 1 93 ? -42.664 -11.949 17.478 1.00 46.44 93 SER A CA 1
ATOM 733 C C . SER A 1 93 ? -44.105 -11.776 18.016 1.00 46.44 93 SER A C 1
ATOM 735 O O . SER A 1 93 ? -44.841 -12.755 18.134 1.00 46.44 93 SER A O 1
ATOM 737 N N . SER A 1 94 ? -44.587 -10.545 18.204 1.00 39.38 94 SER A N 1
ATOM 738 C CA . SER A 1 94 ? -46.028 -10.258 18.075 1.00 39.38 94 SER A CA 1
ATOM 739 C C . SER A 1 94 ? -46.317 -9.626 16.706 1.00 39.38 94 SER A C 1
ATOM 741 O O . SER A 1 94 ? -46.513 -8.426 16.560 1.00 39.38 94 SER A O 1
ATOM 743 N N . GLY A 1 95 ? -46.298 -10.449 15.654 1.00 38.22 95 GLY A N 1
ATOM 744 C CA . GLY A 1 95 ? -46.737 -10.033 14.317 1.00 38.22 95 GLY A CA 1
ATOM 745 C C . GLY A 1 95 ? -45.813 -10.484 13.190 1.00 38.22 95 GLY A C 1
ATOM 746 O O . GLY A 1 95 ? -44.616 -10.210 13.180 1.00 38.22 95 GLY A O 1
ATOM 747 N N . ALA A 1 96 ? -46.407 -11.192 12.237 1.00 42.50 96 ALA A N 1
ATOM 748 C CA . ALA A 1 96 ? -45.801 -11.810 11.068 1.00 42.50 96 ALA A CA 1
ATOM 749 C C . ALA A 1 96 ? -44.749 -10.956 10.316 1.00 42.50 96 ALA A C 1
ATOM 751 O O . ALA A 1 96 ? -44.929 -9.769 10.054 1.00 42.50 96 ALA A O 1
ATOM 752 N N . GLY A 1 97 ? -43.667 -11.612 9.880 1.00 42.47 97 GLY A N 1
ATOM 753 C CA . GLY A 1 97 ? -42.917 -11.255 8.667 1.00 42.47 97 GLY A CA 1
ATOM 754 C C . GLY A 1 97 ? -41.712 -10.310 8.781 1.00 42.47 97 GLY A C 1
ATOM 755 O O . GLY A 1 97 ? -40.816 -10.427 7.954 1.00 42.47 97 GLY A O 1
ATOM 756 N N . ASN A 1 98 ? -41.623 -9.430 9.790 1.00 48.06 98 ASN A N 1
ATOM 757 C CA . ASN A 1 98 ? -40.590 -8.366 9.844 1.00 48.06 98 ASN A CA 1
ATOM 758 C C . ASN A 1 98 ? -39.743 -8.303 11.142 1.00 48.06 98 ASN A C 1
ATOM 760 O O . ASN A 1 98 ? -38.887 -7.430 11.287 1.00 48.06 98 ASN A O 1
ATOM 764 N N . GLY A 1 99 ? -39.941 -9.220 12.097 1.00 49.06 99 GLY A N 1
ATOM 765 C CA . GLY A 1 99 ? -39.383 -9.105 13.459 1.00 49.06 99 GLY A CA 1
ATOM 766 C C . GLY A 1 99 ? -37.860 -9.255 13.582 1.00 49.06 99 GLY A C 1
ATOM 767 O O . GLY A 1 99 ? -37.240 -8.586 14.406 1.00 49.06 99 GLY A O 1
ATOM 768 N N . ARG A 1 100 ? -37.231 -10.073 12.729 1.00 53.53 100 ARG A N 1
ATOM 769 C CA . ARG A 1 100 ? -35.778 -10.322 12.791 1.00 53.53 100 ARG A CA 1
ATOM 770 C C . ARG A 1 100 ? -34.964 -9.070 12.448 1.00 53.53 100 ARG A C 1
ATOM 772 O O . ARG A 1 100 ? -34.015 -8.745 13.149 1.00 53.53 100 ARG A O 1
ATOM 779 N N . GLY A 1 101 ? -35.419 -8.297 11.460 1.00 56.88 101 GLY A N 1
ATOM 780 C CA . GLY A 1 101 ? -34.810 -7.012 11.117 1.00 56.88 101 GLY A CA 1
ATOM 781 C C . GLY A 1 101 ? -34.971 -5.954 12.212 1.00 56.88 101 GLY A C 1
ATOM 782 O O . GLY A 1 101 ? -34.081 -5.129 12.383 1.00 56.88 101 GLY A O 1
ATOM 783 N N . ASN A 1 102 ? -36.066 -5.964 12.979 1.00 65.62 102 ASN A N 1
ATOM 784 C CA . ASN A 1 102 ? -36.296 -4.970 14.033 1.00 65.62 102 ASN A CA 1
ATOM 785 C C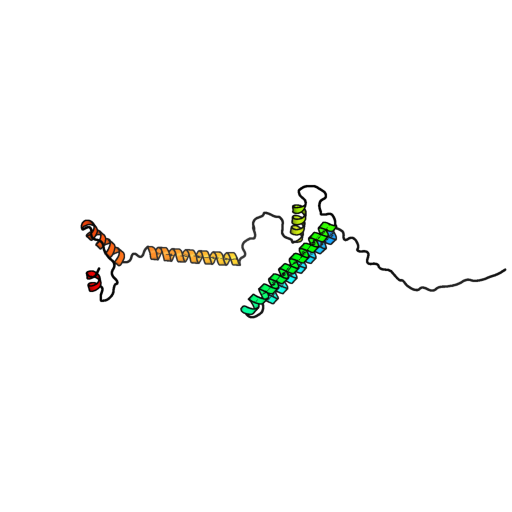 . ASN A 1 102 ? -35.358 -5.177 15.236 1.00 65.62 102 ASN A C 1
ATOM 787 O O . ASN A 1 102 ? -34.730 -4.226 15.698 1.00 65.62 102 ASN A O 1
ATOM 791 N N . LEU A 1 103 ? -35.176 -6.430 15.671 1.00 66.12 103 LEU A N 1
ATOM 792 C CA . LEU A 1 103 ? -34.212 -6.773 16.720 1.00 66.12 103 LEU A CA 1
ATOM 793 C C . LEU A 1 103 ? -32.777 -6.430 16.292 1.00 66.12 103 LEU A C 1
ATOM 795 O O . LEU A 1 103 ? -32.054 -5.766 17.031 1.00 66.12 103 LEU A O 1
ATOM 799 N N . ASP A 1 104 ? -32.394 -6.791 15.065 1.00 67.44 104 ASP A N 1
ATOM 800 C CA . ASP A 1 104 ? -31.075 -6.465 14.515 1.00 67.44 104 ASP A CA 1
ATOM 801 C C . ASP A 1 104 ? -30.855 -4.948 14.380 1.00 67.44 104 ASP A C 1
ATOM 803 O O . ASP A 1 104 ? -29.745 -4.457 14.586 1.00 67.44 104 ASP A O 1
ATOM 807 N N . ASN A 1 105 ? -31.895 -4.172 14.060 1.00 71.38 105 ASN A N 1
ATOM 808 C CA . ASN A 1 105 ? -31.825 -2.709 14.026 1.00 71.38 105 ASN A CA 1
ATOM 809 C C . ASN A 1 105 ? -31.697 -2.101 15.430 1.00 71.38 105 ASN A C 1
ATOM 811 O O . ASN A 1 105 ? -30.914 -1.166 15.601 1.00 71.38 105 ASN A O 1
ATOM 815 N N . LEU A 1 106 ? -32.397 -2.639 16.431 1.00 72.69 106 LEU A N 1
ATOM 816 C CA . LEU A 1 106 ? -32.295 -2.189 17.820 1.00 72.69 106 LEU A CA 1
ATOM 817 C C . LEU A 1 106 ? -30.915 -2.509 18.407 1.00 72.69 106 LEU A C 1
ATOM 819 O O . LEU A 1 106 ? -30.266 -1.621 18.955 1.00 72.69 106 LEU A O 1
ATOM 823 N N . ILE A 1 107 ? -30.408 -3.726 18.196 1.00 71.69 107 ILE A N 1
ATOM 824 C CA . ILE A 1 107 ? -29.045 -4.126 18.578 1.00 71.69 107 ILE A CA 1
ATOM 825 C C . ILE A 1 107 ? -28.011 -3.230 17.883 1.00 71.69 107 ILE A C 1
ATOM 827 O O . ILE A 1 107 ? -27.053 -2.775 18.509 1.00 71.69 107 ILE A O 1
ATOM 831 N N . ARG A 1 108 ? -28.214 -2.908 16.598 1.00 73.56 108 ARG A N 1
ATOM 832 C CA . ARG A 1 108 ? -27.322 -2.012 15.846 1.00 73.56 108 ARG A CA 1
ATOM 833 C C . ARG A 1 108 ? -27.367 -0.570 16.371 1.00 73.56 108 ARG A C 1
ATOM 835 O O . ARG A 1 108 ? -26.318 0.067 16.471 1.00 73.56 108 ARG A O 1
ATOM 842 N N . ALA A 1 109 ? -28.540 -0.092 16.788 1.00 73.00 109 ALA A N 1
ATOM 843 C CA . ALA A 1 109 ? -28.718 1.213 17.423 1.00 73.00 109 ALA A CA 1
ATOM 844 C C . ALA A 1 109 ? -28.079 1.285 18.823 1.00 73.00 109 ALA A C 1
ATOM 846 O O . ALA A 1 109 ? -27.438 2.283 19.149 1.00 73.00 109 ALA A O 1
ATOM 847 N N . ILE A 1 110 ? -28.193 0.226 19.632 1.00 73.31 110 ILE A N 1
ATOM 848 C CA . ILE A 1 110 ? -27.510 0.093 20.932 1.00 73.31 110 ILE A CA 1
ATOM 849 C C . ILE A 1 110 ? -25.991 0.098 20.742 1.00 73.31 110 ILE A C 1
ATOM 851 O O . ILE A 1 110 ? -25.280 0.780 21.477 1.00 73.31 110 ILE A O 1
ATOM 855 N N . ALA A 1 111 ? -25.500 -0.601 19.715 1.00 68.06 111 ALA A N 1
ATOM 856 C CA . ALA A 1 111 ? -24.083 -0.653 19.370 1.00 68.06 111 ALA A CA 1
ATOM 857 C C . ALA A 1 111 ? -23.518 0.675 18.825 1.00 68.06 111 ALA A C 1
ATOM 859 O O . ALA A 1 111 ? -22.341 0.734 18.464 1.00 68.06 111 ALA A O 1
ATOM 860 N N . GLY A 1 112 ? -24.336 1.732 18.729 1.00 65.81 112 GLY A N 1
ATOM 861 C CA . GLY A 1 112 ? -23.931 3.034 18.197 1.00 65.81 112 GLY A CA 1
ATOM 862 C C . GLY A 1 112 ? -23.604 3.010 16.701 1.00 65.81 112 GLY A C 1
ATOM 863 O O . GLY A 1 112 ? -23.074 3.984 16.166 1.00 65.81 112 GLY A O 1
ATOM 864 N N . VAL A 1 113 ? -23.923 1.915 16.005 1.00 59.94 113 VAL A N 1
ATOM 865 C CA . VAL A 1 113 ? -23.749 1.790 14.559 1.00 59.94 113 VAL A CA 1
ATOM 866 C C . VAL A 1 113 ? -24.984 2.414 13.921 1.00 59.94 113 VAL A C 1
ATOM 868 O O . VAL A 1 113 ? -26.030 1.787 13.772 1.00 59.94 113 VAL A O 1
ATOM 871 N N . SER A 1 114 ? -24.886 3.703 13.606 1.00 46.25 114 SER A N 1
ATOM 872 C CA . SER A 1 114 ? -25.962 4.449 12.958 1.00 46.25 114 SER A CA 1
ATOM 873 C C . SER A 1 114 ? -26.444 3.714 11.697 1.00 46.25 114 SER A C 1
ATOM 875 O O . SER A 1 114 ? -25.650 3.394 10.815 1.00 46.25 114 SER A O 1
ATOM 877 N N . VAL A 1 115 ? -27.752 3.457 11.593 1.00 47.31 115 VAL A N 1
ATOM 878 C CA . VAL A 1 115 ? -28.437 2.840 10.434 1.00 47.31 115 VAL A CA 1
ATOM 879 C C . VAL A 1 115 ? -28.548 3.824 9.260 1.00 47.31 115 VAL A C 1
ATOM 881 O O . VAL A 1 115 ? -29.540 3.877 8.542 1.00 47.31 115 VAL A O 1
ATOM 884 N N . THR A 1 116 ? -27.535 4.653 9.045 1.00 39.09 116 THR A N 1
ATOM 885 C CA . THR A 1 116 ? -27.547 5.605 7.941 1.00 39.09 116 THR A CA 1
ATOM 886 C C . THR A 1 116 ? -26.717 5.037 6.797 1.00 39.09 116 THR A C 1
ATOM 888 O O . THR A 1 116 ? -25.495 4.964 6.861 1.00 39.09 116 THR A O 1
ATOM 891 N N . ASN A 1 117 ? -27.404 4.645 5.718 1.00 48.38 117 ASN A N 1
ATOM 892 C CA . ASN A 1 117 ? -26.858 4.541 4.359 1.00 48.38 117 ASN A CA 1
ATOM 893 C C . ASN A 1 117 ? -26.411 5.938 3.876 1.00 48.38 117 ASN A C 1
ATOM 895 O O . ASN A 1 117 ? -26.920 6.489 2.904 1.00 48.38 117 ASN A O 1
ATOM 899 N N . GLN A 1 118 ? -25.494 6.563 4.600 1.00 40.06 118 GLN A N 1
ATOM 900 C CA . GLN A 1 118 ? -24.870 7.826 4.253 1.00 40.06 118 GLN A CA 1
ATOM 901 C C . GLN A 1 118 ? -23.391 7.505 4.139 1.00 40.06 118 GLN A C 1
ATOM 903 O O . GLN A 1 118 ? -22.666 7.486 5.129 1.00 40.06 118 GLN A O 1
ATOM 908 N N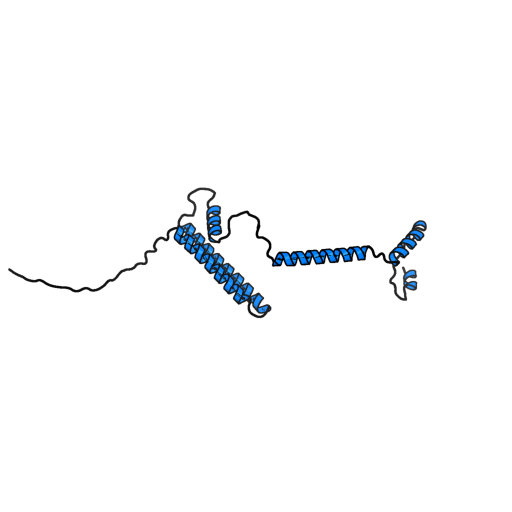 . ALA A 1 119 ? -22.983 7.178 2.911 1.00 45.00 119 ALA A N 1
ATOM 909 C CA . ALA A 1 119 ? -21.588 7.051 2.539 1.00 45.00 119 ALA A CA 1
ATOM 910 C C . ALA A 1 119 ? -20.783 8.185 3.181 1.00 45.00 119 ALA A C 1
ATOM 912 O O . ALA A 1 119 ? -21.136 9.363 3.063 1.00 45.00 119 ALA A O 1
ATOM 913 N N . ASP A 1 120 ? -19.732 7.784 3.885 1.00 48.34 120 ASP A N 1
ATOM 914 C CA . ASP A 1 120 ? -18.804 8.607 4.636 1.00 48.34 120 ASP A CA 1
ATOM 915 C C . ASP A 1 120 ? -18.520 9.962 3.973 1.00 48.34 120 ASP A C 1
ATOM 917 O O . ASP A 1 120 ? -17.658 10.099 3.107 1.00 48.34 120 ASP A O 1
ATOM 921 N N . ARG A 1 121 ? -19.190 11.018 4.445 1.00 52.59 121 ARG A N 1
ATOM 922 C CA . ARG A 1 121 ? -18.730 12.404 4.253 1.00 52.59 121 ARG A CA 1
ATOM 923 C C . ARG A 1 121 ? -17.871 12.859 5.430 1.00 52.59 121 ARG A C 1
ATOM 925 O O . ARG A 1 121 ? -17.879 14.034 5.802 1.00 52.59 121 ARG A O 1
ATOM 932 N N . SER A 1 122 ? -17.102 11.942 6.020 1.00 67.12 122 SER A N 1
ATOM 933 C CA . SER A 1 122 ? -16.045 12.321 6.950 1.00 67.12 122 SER A CA 1
ATOM 934 C C . SER A 1 122 ? -14.958 13.043 6.146 1.00 67.12 122 SER A C 1
ATOM 936 O O . SER A 1 122 ? -14.332 12.497 5.239 1.00 67.12 122 SER A O 1
ATOM 938 N N . LYS A 1 123 ? -14.786 14.345 6.407 1.00 72.38 123 LYS A N 1
ATOM 939 C CA . LYS A 1 123 ? -13.759 15.151 5.733 1.00 72.38 123 LYS A CA 1
ATOM 940 C C . LYS A 1 123 ? -12.410 14.446 5.927 1.00 72.38 123 LYS A C 1
ATOM 942 O O . LYS A 1 123 ? -12.044 14.190 7.077 1.00 72.38 123 LYS A O 1
ATOM 947 N N . PRO A 1 124 ? -11.654 14.152 4.852 1.00 67.62 124 PRO A N 1
ATOM 948 C CA . PRO A 1 124 ? -10.422 13.392 4.975 1.00 67.62 124 PRO A CA 1
ATOM 949 C C . PRO A 1 124 ? -9.467 14.108 5.929 1.00 67.62 124 PRO A C 1
ATOM 951 O O . PRO A 1 124 ? -9.234 15.318 5.812 1.00 67.62 124 PRO A O 1
ATOM 954 N N . SER A 1 125 ? -8.942 13.343 6.889 1.00 78.12 125 SER A N 1
ATOM 955 C CA . SER A 1 125 ? -8.017 13.820 7.917 1.00 78.12 125 SER A CA 1
ATOM 956 C C . SER A 1 125 ? -6.843 14.587 7.299 1.00 78.12 125 SER A C 1
ATOM 958 O O . SER A 1 125 ? -6.382 14.274 6.196 1.00 78.12 125 SER A O 1
ATOM 960 N N . LYS A 1 126 ? -6.304 15.573 8.032 1.00 81.00 126 LYS A N 1
ATOM 961 C CA . LYS A 1 126 ? -5.121 16.352 7.620 1.00 81.00 126 LYS A CA 1
ATOM 962 C C . LYS A 1 126 ? -3.957 15.447 7.174 1.00 81.00 126 LYS A C 1
ATOM 964 O O . LYS A 1 126 ? -3.251 15.788 6.226 1.00 81.00 126 LYS A O 1
ATOM 969 N N . GLY A 1 127 ? -3.795 14.275 7.798 1.00 84.19 127 GLY A N 1
ATOM 970 C CA . GLY A 1 127 ? -2.777 13.285 7.423 1.00 84.19 127 GLY A CA 1
ATOM 971 C C . GLY A 1 127 ? -3.005 12.651 6.045 1.00 84.19 127 GLY A C 1
ATOM 972 O O . GLY A 1 127 ? -2.064 12.532 5.261 1.00 84.19 127 GLY A O 1
ATOM 973 N N . ILE A 1 128 ? -4.258 12.327 5.711 1.00 81.12 128 ILE A N 1
ATOM 974 C CA . ILE A 1 128 ? -4.644 11.769 4.404 1.00 81.12 128 ILE A CA 1
ATOM 975 C C . ILE A 1 128 ? -4.411 12.811 3.306 1.00 81.12 128 ILE A C 1
ATOM 977 O O . ILE A 1 128 ? -3.809 12.497 2.283 1.00 81.12 128 ILE A O 1
ATOM 981 N N . LYS A 1 129 ? -4.777 14.077 3.553 1.00 83.88 129 LYS A N 1
ATOM 982 C CA . LYS A 1 129 ? -4.514 15.181 2.613 1.00 83.88 129 LYS A CA 1
ATOM 983 C C . LYS A 1 129 ? -3.017 15.385 2.350 1.00 83.88 129 LYS A C 1
ATOM 985 O O . LYS A 1 129 ? -2.621 15.595 1.206 1.00 83.88 129 LYS A O 1
ATOM 990 N N . ARG A 1 130 ? -2.169 15.285 3.383 1.00 82.44 130 ARG A N 1
ATOM 991 C CA . ARG A 1 130 ? -0.707 15.412 3.237 1.00 82.44 130 ARG A CA 1
ATOM 992 C C . ARG A 1 130 ? -0.103 14.253 2.436 1.00 82.44 130 ARG A C 1
ATOM 994 O O . ARG A 1 130 ? 0.740 14.501 1.578 1.00 82.44 130 ARG A O 1
ATOM 1001 N N . ARG A 1 131 ? -0.544 13.011 2.680 1.00 86.50 131 ARG A N 1
ATOM 1002 C CA . ARG A 1 131 ? -0.114 11.835 1.902 1.00 86.50 131 ARG A CA 1
ATOM 1003 C C . ARG A 1 131 ? -0.588 11.922 0.446 1.00 86.50 131 ARG A C 1
ATOM 1005 O O . ARG A 1 131 ? 0.208 11.658 -0.446 1.00 86.50 131 ARG A O 1
ATOM 1012 N N . GLY A 1 132 ? -1.826 12.362 0.214 1.00 85.81 132 GLY A N 1
ATOM 1013 C CA . GLY A 1 132 ? -2.368 12.578 -1.130 1.00 85.81 132 GLY A CA 1
ATOM 1014 C C . GLY A 1 132 ? -1.568 13.611 -1.925 1.00 85.81 132 GLY A C 1
ATOM 1015 O O . GLY A 1 132 ? -1.163 13.334 -3.047 1.00 85.81 132 GLY A O 1
ATOM 1016 N N . LYS A 1 133 ? -1.234 14.756 -1.311 1.00 88.50 133 LYS A N 1
ATOM 1017 C CA . LYS A 1 133 ? -0.395 15.780 -1.955 1.00 88.50 133 LYS A CA 1
ATOM 1018 C C . LYS A 1 133 ? 1.005 15.259 -2.310 1.00 88.50 133 LYS A C 1
ATOM 1020 O O . LYS A 1 133 ? 1.499 15.566 -3.388 1.00 88.50 133 LYS A O 1
ATOM 1025 N N . ARG A 1 134 ? 1.638 14.463 -1.433 1.00 91.12 134 ARG A N 1
ATOM 1026 C CA . ARG A 1 134 ? 2.948 13.845 -1.721 1.00 91.12 134 ARG A CA 1
ATOM 1027 C C . ARG A 1 134 ? 2.857 12.857 -2.888 1.00 91.12 134 ARG A C 1
ATOM 1029 O O . ARG A 1 134 ? 3.657 12.956 -3.805 1.00 91.12 134 ARG A O 1
ATOM 1036 N N . SER A 1 135 ? 1.858 11.976 -2.878 1.00 88.94 135 SER A N 1
ATOM 1037 C CA . SER A 1 135 ? 1.654 10.987 -3.944 1.00 88.94 135 SER A CA 1
ATOM 1038 C C . SER A 1 135 ? 1.398 11.643 -5.304 1.00 88.94 135 SER A C 1
ATOM 1040 O O . SER A 1 135 ? 1.963 11.209 -6.299 1.00 88.94 135 SER A O 1
ATOM 1042 N N . GLN A 1 136 ? 0.622 12.732 -5.351 1.00 90.75 136 GLN A N 1
ATOM 1043 C CA . GLN A 1 136 ? 0.406 13.496 -6.586 1.00 90.75 136 GLN A CA 1
ATOM 1044 C C . GLN A 1 136 ? 1.693 14.152 -7.101 1.00 90.75 136 GLN A C 1
ATOM 1046 O O . GLN A 1 136 ? 1.937 14.169 -8.302 1.00 90.75 136 GLN A O 1
ATOM 1051 N N . GLN A 1 137 ? 2.526 14.682 -6.203 1.00 91.38 137 GLN A N 1
ATOM 1052 C CA . GLN A 1 137 ? 3.793 15.306 -6.579 1.00 91.38 137 GLN A CA 1
ATOM 1053 C C . GLN A 1 137 ? 4.824 14.281 -7.075 1.00 91.38 137 GLN A C 1
ATOM 1055 O O . GLN A 1 137 ? 5.550 14.566 -8.024 1.00 91.38 137 GLN A O 1
ATOM 1060 N N . GLU A 1 138 ? 4.887 13.102 -6.454 1.00 92.88 138 GLU A N 1
ATOM 1061 C CA . GLU A 1 138 ? 5.735 11.989 -6.901 1.00 92.88 138 GLU A CA 1
ATOM 1062 C C . GLU A 1 138 ? 5.278 11.467 -8.267 1.00 92.88 138 GLU A C 1
ATOM 1064 O O . GLU A 1 138 ? 6.099 11.390 -9.175 1.00 92.88 138 GLU A O 1
ATOM 1069 N N . ALA A 1 139 ? 3.971 11.254 -8.462 1.00 93.31 139 ALA A N 1
ATOM 1070 C CA . ALA A 1 139 ? 3.419 10.836 -9.752 1.00 93.31 139 ALA A CA 1
ATOM 1071 C C . ALA A 1 139 ? 3.703 11.857 -10.867 1.00 93.31 139 ALA A C 1
ATOM 1073 O O . ALA A 1 139 ? 4.141 11.483 -11.950 1.00 93.31 139 ALA A O 1
ATOM 1074 N N . ALA A 1 140 ? 3.526 13.156 -10.600 1.00 94.56 140 ALA A N 1
ATOM 1075 C CA . ALA A 1 140 ? 3.849 14.203 -11.571 1.00 94.56 140 ALA A CA 1
ATOM 1076 C C . ALA A 1 140 ? 5.353 14.250 -11.906 1.00 94.56 140 ALA A C 1
ATOM 1078 O O . ALA A 1 140 ? 5.737 14.545 -13.037 1.00 94.56 140 ALA A O 1
ATOM 1079 N N . ARG A 1 141 ? 6.222 13.957 -10.930 1.00 95.44 141 ARG A N 1
ATOM 1080 C CA . ARG A 1 141 ? 7.670 13.878 -11.150 1.00 95.44 141 ARG A CA 1
ATOM 1081 C C . ARG A 1 141 ? 8.040 12.658 -11.990 1.00 95.44 141 ARG A C 1
ATOM 1083 O O . ARG A 1 141 ? 8.835 12.795 -12.911 1.00 95.44 141 ARG A O 1
ATOM 1090 N N . GLU A 1 142 ? 7.480 11.495 -11.675 1.00 94.38 142 GLU A N 1
ATOM 1091 C CA . GLU A 1 142 ? 7.699 10.262 -12.436 1.00 94.38 142 GLU A CA 1
ATOM 1092 C C . GLU A 1 142 ? 7.204 10.399 -13.875 1.00 94.38 142 GLU A C 1
ATOM 1094 O O . GLU A 1 142 ? 7.925 10.012 -14.787 1.00 94.38 142 GLU A O 1
ATOM 1099 N N . GLN A 1 143 ? 6.051 11.039 -14.094 1.00 94.69 143 GLN A N 1
ATOM 1100 C CA . GLN A 1 143 ? 5.553 11.344 -15.438 1.00 94.69 143 GLN A CA 1
ATOM 1101 C C . GLN A 1 143 ? 6.528 12.223 -16.226 1.00 94.69 143 GLN A C 1
ATOM 1103 O O . GLN A 1 143 ? 6.863 11.885 -17.355 1.00 94.69 143 GLN A O 1
ATOM 1108 N N . ARG A 1 144 ? 7.069 13.293 -15.623 1.00 93.94 144 ARG A N 1
ATOM 1109 C CA . ARG A 1 144 ? 8.081 14.127 -16.295 1.00 93.94 144 ARG A CA 1
ATOM 1110 C C . ARG A 1 144 ? 9.331 13.324 -16.667 1.00 93.94 144 ARG A C 1
ATOM 1112 O O . ARG A 1 144 ? 9.834 13.466 -17.775 1.00 93.94 144 ARG A O 1
ATOM 1119 N N . ILE A 1 145 ? 9.815 12.479 -15.757 1.00 92.44 145 ILE A N 1
ATOM 1120 C CA . ILE A 1 145 ? 10.984 11.626 -16.012 1.00 92.44 145 ILE A CA 1
ATOM 1121 C C . ILE A 1 145 ? 10.688 10.640 -17.150 1.00 92.44 145 ILE A C 1
ATOM 1123 O O . ILE A 1 145 ? 11.524 10.471 -18.031 1.00 92.44 145 ILE A O 1
ATOM 1127 N N . GLN A 1 146 ? 9.507 10.019 -17.164 1.00 92.69 146 GLN A N 1
ATOM 1128 C CA . GLN A 1 146 ? 9.100 9.100 -18.230 1.00 92.69 146 GLN A CA 1
ATOM 1129 C C . GLN A 1 146 ? 8.979 9.806 -19.582 1.00 92.69 146 GLN A C 1
ATOM 1131 O O . GLN A 1 146 ? 9.449 9.278 -20.586 1.00 92.69 146 GLN A O 1
ATOM 1136 N N . GLU A 1 147 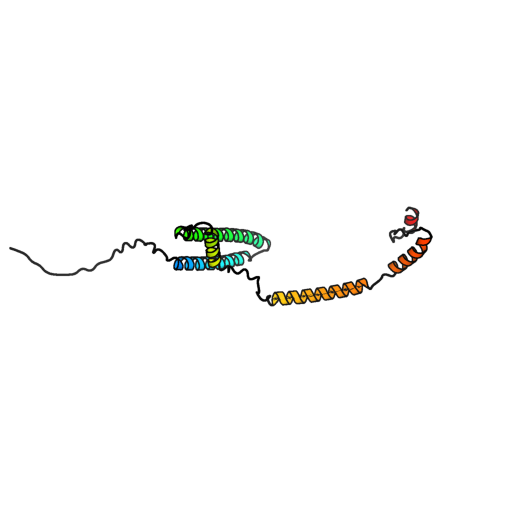? 8.404 11.009 -19.623 1.00 91.94 147 GLU A N 1
ATOM 1137 C CA . GLU A 1 147 ? 8.334 11.810 -20.846 1.00 91.94 147 GLU A CA 1
ATOM 1138 C C . GLU A 1 147 ? 9.731 12.162 -21.367 1.00 91.94 147 GLU A C 1
ATOM 1140 O O . GLU A 1 147 ? 9.990 12.022 -22.561 1.00 91.94 147 GLU A O 1
ATOM 1145 N N . GLU A 1 148 ? 10.646 12.583 -20.491 1.00 90.62 148 GLU A N 1
ATOM 1146 C CA . GLU A 1 148 ? 12.044 12.848 -20.851 1.00 90.62 148 GLU A CA 1
ATOM 1147 C C . GLU A 1 148 ? 12.740 11.579 -21.365 1.00 90.62 148 GLU A C 1
ATOM 1149 O O . GLU A 1 148 ? 13.370 11.625 -22.418 1.00 90.62 148 GLU A O 1
ATOM 1154 N N . GLN A 1 149 ? 12.563 10.433 -20.701 1.00 89.38 149 GLN A N 1
ATOM 1155 C CA . GLN A 1 149 ? 13.114 9.147 -21.142 1.00 89.38 149 GLN A CA 1
ATOM 1156 C C . GLN A 1 149 ? 12.551 8.697 -22.492 1.00 89.38 149 GLN A C 1
ATOM 1158 O O . GLN A 1 149 ? 13.309 8.233 -23.334 1.00 89.38 149 GLN A O 1
ATOM 1163 N N . SER A 1 150 ? 11.249 8.875 -22.726 1.00 84.56 150 SER A N 1
ATOM 1164 C CA . SER A 1 150 ? 10.609 8.514 -23.998 1.00 84.56 150 SER A CA 1
ATOM 1165 C C . SER A 1 150 ? 11.069 9.382 -25.173 1.00 84.56 150 SER A C 1
ATOM 1167 O O . SER A 1 150 ? 11.041 8.937 -26.316 1.00 84.56 150 SER A O 1
ATOM 1169 N N . LYS A 1 151 ? 11.511 10.617 -24.901 1.00 87.81 151 LYS A N 1
ATOM 1170 C CA . LYS A 1 151 ? 12.053 11.532 -25.916 1.00 87.81 151 LYS A CA 1
ATOM 1171 C C . LYS A 1 151 ? 13.500 11.215 -26.278 1.00 87.81 151 LYS A C 1
ATOM 1173 O O . LYS A 1 151 ? 13.951 11.620 -27.346 1.00 87.81 151 LYS A O 1
ATOM 1178 N N . ILE A 1 152 ? 14.233 10.527 -25.404 1.00 86.94 152 ILE A N 1
ATOM 1179 C CA . ILE A 1 152 ? 15.609 10.119 -25.678 1.00 86.94 152 ILE A CA 1
ATOM 1180 C C . ILE A 1 152 ? 15.560 8.893 -26.595 1.00 86.94 152 ILE A C 1
ATOM 1182 O O . ILE A 1 152 ? 15.340 7.769 -26.151 1.00 86.94 152 ILE A O 1
ATOM 1186 N N . VAL A 1 153 ? 15.781 9.117 -27.888 1.00 87.19 153 VAL A N 1
ATOM 1187 C CA . VAL A 1 153 ? 16.029 8.042 -28.855 1.00 87.19 153 VAL A CA 1
ATOM 1188 C C . VAL A 1 153 ? 17.520 7.704 -28.822 1.00 87.19 153 VAL A C 1
ATOM 1190 O O . VAL A 1 153 ? 18.361 8.598 -28.833 1.00 87.19 153 VAL A O 1
ATOM 1193 N N . SER A 1 154 ? 17.857 6.415 -28.750 1.00 91.44 154 SER A N 1
ATOM 1194 C CA . SER A 1 154 ? 19.249 5.950 -28.792 1.00 91.44 154 SER A CA 1
ATOM 1195 C C . SER A 1 154 ? 19.777 5.937 -30.227 1.00 91.44 154 SER A C 1
ATOM 1197 O O . SER A 1 154 ? 19.088 5.452 -31.122 1.00 91.44 154 SER A O 1
ATOM 1199 N N . ASP A 1 155 ? 21.024 6.370 -30.431 1.00 92.38 155 ASP A N 1
ATOM 1200 C CA . ASP A 1 155 ? 21.696 6.332 -31.740 1.00 92.38 155 ASP A CA 1
ATOM 1201 C C . ASP A 1 155 ? 21.658 4.933 -32.377 1.00 92.38 155 ASP A C 1
ATOM 1203 O O . ASP A 1 155 ? 21.393 4.807 -33.570 1.00 92.38 155 ASP A O 1
ATOM 1207 N N . ARG A 1 156 ? 21.782 3.868 -31.569 1.00 91.00 156 ARG A N 1
ATOM 1208 C CA . ARG A 1 156 ? 21.667 2.473 -32.031 1.00 91.00 156 ARG A CA 1
ATOM 1209 C C . ARG A 1 156 ? 20.323 2.182 -32.708 1.00 91.00 156 ARG A C 1
ATOM 1211 O O . ARG A 1 156 ? 20.286 1.431 -33.679 1.00 91.00 156 ARG A O 1
ATOM 1218 N N . MET A 1 157 ? 19.222 2.752 -32.213 1.00 91.81 157 MET A N 1
ATOM 1219 C CA . MET A 1 157 ? 17.890 2.570 -32.812 1.00 91.81 157 MET A CA 1
ATOM 1220 C C . MET A 1 157 ? 17.823 3.234 -34.190 1.00 91.81 157 MET A C 1
ATOM 1222 O O . MET A 1 157 ? 17.317 2.652 -35.140 1.00 91.81 157 MET A O 1
ATOM 1226 N N . ILE A 1 158 ? 18.404 4.429 -34.313 1.00 94.50 158 ILE A N 1
ATOM 1227 C CA . ILE A 1 158 ? 18.458 5.168 -35.579 1.00 94.50 158 ILE A CA 1
ATOM 1228 C C . ILE A 1 158 ? 19.342 4.427 -36.593 1.00 94.50 158 ILE A C 1
ATOM 1230 O O . ILE A 1 158 ? 19.024 4.361 -37.779 1.00 94.50 158 ILE A O 1
ATOM 1234 N N . GLU A 1 159 ? 20.479 3.893 -36.147 1.00 94.75 159 GLU A N 1
ATOM 1235 C CA . GLU A 1 159 ? 21.398 3.127 -36.991 1.00 94.75 159 GLU A CA 1
ATOM 1236 C C . GLU A 1 159 ? 20.787 1.804 -37.463 1.00 94.75 159 GLU A C 1
ATOM 1238 O O . GLU A 1 159 ? 20.895 1.486 -38.648 1.00 94.75 159 GLU A O 1
ATOM 1243 N N . SER A 1 160 ? 20.120 1.067 -36.570 1.00 93.00 160 SER A N 1
ATOM 1244 C CA . SER A 1 160 ? 19.430 -0.185 -36.913 1.00 93.00 160 SER A CA 1
ATOM 1245 C C . SER A 1 160 ? 18.281 0.048 -37.889 1.00 93.00 160 SER A C 1
ATOM 1247 O O . SER A 1 160 ? 18.259 -0.606 -38.926 1.00 93.00 160 SER A O 1
ATOM 1249 N N . GLU A 1 161 ? 17.423 1.047 -37.658 1.00 94.56 161 GLU A N 1
ATOM 1250 C CA . GLU A 1 161 ? 16.340 1.410 -38.586 1.00 94.56 161 GLU A CA 1
ATOM 1251 C C . GLU A 1 161 ? 16.884 1.747 -39.987 1.00 94.56 161 GLU A C 1
ATOM 1253 O O . GLU A 1 161 ? 16.397 1.249 -41.002 1.00 94.56 161 GLU A O 1
ATOM 1258 N N . LYS A 1 162 ? 17.957 2.546 -40.065 1.00 96.19 162 LYS A N 1
ATOM 1259 C CA . LYS A 1 162 ? 18.616 2.866 -41.343 1.00 96.19 162 LYS A CA 1
ATOM 1260 C C . LYS A 1 162 ? 19.208 1.638 -42.030 1.00 96.19 162 LYS A C 1
ATOM 1262 O O . LYS A 1 162 ? 19.333 1.636 -43.257 1.00 96.19 162 LYS A O 1
ATOM 1267 N N . LEU A 1 163 ? 19.657 0.645 -41.266 1.00 94.75 163 LEU A N 1
ATOM 1268 C CA . LEU A 1 163 ? 20.215 -0.586 -41.812 1.00 94.75 163 LEU A CA 1
ATOM 1269 C C . LEU A 1 163 ? 19.095 -1.503 -42.325 1.00 94.75 163 LEU A C 1
ATOM 1271 O O . LEU A 1 163 ? 19.204 -2.004 -43.441 1.00 94.75 163 LEU A O 1
ATOM 1275 N N . GLU A 1 164 ? 17.991 -1.627 -41.587 1.00 94.88 164 GLU A N 1
ATOM 1276 C CA . GLU A 1 164 ? 16.786 -2.355 -42.010 1.00 94.88 164 GLU A CA 1
ATOM 1277 C C . GLU A 1 164 ? 16.209 -1.790 -43.309 1.00 94.88 164 GLU A C 1
ATOM 1279 O O . GLU A 1 164 ? 16.007 -2.543 -44.258 1.00 94.88 164 GLU A O 1
ATOM 1284 N N . GLN A 1 165 ? 16.066 -0.464 -43.415 1.00 96.06 165 GLN A N 1
ATOM 1285 C CA . GLN A 1 165 ? 15.590 0.206 -44.636 1.00 96.06 165 GLN A CA 1
ATOM 1286 C C . GLN A 1 165 ? 16.428 -0.131 -45.882 1.00 96.06 165 GLN A C 1
ATOM 1288 O O . GLN A 1 165 ? 15.924 -0.118 -47.004 1.00 96.06 165 GLN A O 1
ATOM 1293 N N . LYS A 1 166 ? 17.725 -0.420 -45.713 1.00 95.94 166 LYS A N 1
ATOM 1294 C CA . LYS A 1 166 ? 18.613 -0.812 -46.820 1.00 95.94 166 LYS A CA 1
ATOM 1295 C C . LYS A 1 166 ? 18.535 -2.300 -47.150 1.00 95.94 166 LYS A C 1
ATOM 1297 O O . LYS A 1 166 ? 18.799 -2.668 -48.292 1.00 95.94 166 LYS A O 1
ATOM 1302 N N . LEU A 1 167 ? 18.227 -3.141 -46.166 1.00 96.12 167 LEU A N 1
ATOM 1303 C CA . LEU A 1 167 ? 18.171 -4.596 -46.311 1.00 96.12 167 LEU A CA 1
ATOM 1304 C C . LEU A 1 167 ? 16.797 -5.096 -46.775 1.00 96.12 167 LEU A C 1
ATOM 1306 O O . LEU A 1 167 ? 16.737 -6.086 -47.502 1.00 96.12 167 LEU A O 1
ATOM 1310 N N . GLU A 1 168 ? 15.719 -4.384 -46.437 1.00 94.81 168 GLU A N 1
ATOM 1311 C CA . GLU A 1 168 ? 14.346 -4.677 -46.865 1.00 94.81 168 GLU A CA 1
ATOM 1312 C C . GLU A 1 168 ? 14.209 -4.927 -48.384 1.00 94.81 168 GLU A C 1
ATOM 1314 O O . GLU A 1 168 ? 13.692 -5.983 -48.755 1.00 94.81 168 GLU A O 1
ATOM 1319 N N . PRO A 1 169 ? 14.718 -4.065 -49.296 1.00 96.88 169 PRO A N 1
ATOM 1320 C CA . PRO A 1 169 ? 14.611 -4.315 -50.738 1.00 96.88 169 PRO A CA 1
ATOM 1321 C C . PRO A 1 169 ? 15.413 -5.535 -51.215 1.00 96.88 169 PRO A C 1
ATOM 1323 O O . PRO A 1 169 ? 15.172 -6.037 -52.311 1.00 96.88 169 PRO A O 1
ATOM 1326 N N . LEU A 1 170 ? 16.368 -6.008 -50.413 1.00 96.00 170 LEU A N 1
ATOM 1327 C CA . LEU A 1 170 ? 17.153 -7.212 -50.684 1.00 96.00 170 LEU A CA 1
ATOM 1328 C C . LEU A 1 170 ? 16.507 -8.471 -50.083 1.00 96.00 170 LEU A C 1
ATOM 1330 O O . LEU A 1 170 ? 17.012 -9.569 -50.306 1.00 96.00 170 LEU A O 1
ATOM 1334 N N . GLY A 1 171 ? 15.410 -8.327 -49.329 1.00 95.19 171 GLY A N 1
ATOM 1335 C CA . GLY A 1 171 ? 14.765 -9.426 -48.610 1.00 95.19 171 GLY A CA 1
ATOM 1336 C C . GLY A 1 171 ? 15.611 -9.972 -47.457 1.00 95.19 171 GLY A C 1
ATOM 1337 O O . GLY A 1 171 ? 15.471 -11.140 -47.102 1.00 95.19 171 GLY A O 1
ATOM 1338 N N . LEU A 1 172 ? 16.513 -9.154 -46.907 1.00 95.06 172 LEU A N 1
ATOM 1339 C CA . LEU A 1 172 ? 17.409 -9.525 -45.812 1.00 95.06 172 LEU A CA 1
ATOM 1340 C C . LEU A 1 172 ? 16.967 -8.852 -44.506 1.00 95.06 172 LEU A C 1
ATOM 1342 O O . LEU A 1 172 ? 16.408 -7.758 -44.516 1.00 95.06 172 LEU A O 1
ATOM 1346 N N . THR A 1 173 ? 17.251 -9.493 -43.373 1.00 93.50 173 THR A N 1
ATOM 1347 C CA . THR A 1 173 ? 16.916 -9.001 -42.027 1.00 93.50 173 THR A CA 1
ATOM 1348 C C . THR A 1 173 ? 18.135 -9.045 -41.111 1.00 93.50 173 THR A C 1
ATOM 1350 O O . THR A 1 173 ? 19.064 -9.820 -41.334 1.00 93.50 173 THR A O 1
ATOM 1353 N N . ILE A 1 174 ? 18.140 -8.213 -40.068 1.00 92.38 174 ILE A N 1
ATOM 1354 C CA . ILE A 1 174 ? 19.219 -8.165 -39.074 1.00 92.38 174 ILE A CA 1
ATOM 1355 C C . ILE A 1 174 ? 18.956 -9.211 -37.987 1.00 92.38 174 ILE A C 1
ATOM 1357 O O . ILE A 1 174 ? 17.900 -9.188 -37.361 1.00 92.38 174 ILE A O 1
ATOM 1361 N N . ASN A 1 175 ? 19.941 -10.066 -37.709 1.00 92.25 175 ASN A N 1
ATOM 1362 C CA . ASN A 1 175 ? 19.938 -10.951 -36.543 1.00 92.25 175 ASN A CA 1
ATOM 1363 C C . ASN A 1 175 ? 20.882 -10.389 -35.469 1.00 92.25 175 ASN A C 1
ATOM 1365 O O . ASN A 1 175 ? 22.061 -10.145 -35.733 1.00 92.25 175 ASN A O 1
ATOM 1369 N N . GLU A 1 176 ? 20.376 -10.160 -34.253 1.00 92.50 176 GLU A N 1
ATOM 1370 C CA . GLU A 1 176 ? 21.189 -9.619 -33.160 1.00 92.50 176 GLU A CA 1
ATOM 1371 C C . GLU A 1 176 ? 22.082 -10.690 -32.523 1.00 92.50 176 GLU A C 1
ATOM 1373 O O . GLU A 1 176 ? 21.609 -11.651 -31.916 1.00 92.50 176 GLU A O 1
ATOM 1378 N N . ILE A 1 177 ? 23.393 -10.461 -32.584 1.00 93.81 177 ILE A N 1
ATOM 1379 C CA . ILE A 1 177 ? 24.412 -11.304 -31.956 1.00 93.81 177 ILE A CA 1
ATOM 1380 C C . ILE A 1 177 ? 24.941 -10.605 -30.705 1.00 93.81 177 ILE A C 1
ATOM 1382 O O . ILE A 1 177 ? 24.985 -9.376 -30.611 1.00 93.81 177 ILE A O 1
ATOM 1386 N N . LYS A 1 178 ? 25.362 -11.393 -29.713 1.00 94.38 178 LYS A N 1
ATOM 1387 C CA . LYS A 1 178 ? 25.947 -10.859 -28.480 1.00 94.38 178 LYS A CA 1
ATOM 1388 C C . LYS A 1 178 ? 27.173 -9.979 -28.787 1.00 94.38 178 LYS A C 1
ATOM 1390 O O . LYS A 1 178 ? 28.063 -10.433 -29.505 1.00 94.38 178 LYS A O 1
ATOM 1395 N N . PRO A 1 179 ? 27.271 -8.768 -28.203 1.00 92.69 179 PRO A N 1
ATOM 1396 C CA . PRO A 1 179 ? 28.405 -7.870 -28.410 1.00 92.69 179 PRO A CA 1
ATOM 1397 C C . PRO A 1 179 ? 29.605 -8.301 -27.548 1.00 92.69 179 PRO A C 1
ATOM 1399 O O . PRO A 1 179 ? 29.974 -7.631 -26.585 1.00 92.69 179 PRO A O 1
ATOM 1402 N N . ASP A 1 180 ? 30.181 -9.462 -27.857 1.00 95.75 180 ASP A N 1
ATOM 1403 C CA . ASP A 1 180 ? 31.416 -9.978 -27.263 1.00 95.75 180 ASP A CA 1
ATOM 1404 C C . ASP A 1 180 ? 32.570 -9.967 -28.288 1.00 95.75 180 ASP A C 1
ATOM 1406 O O . ASP A 1 180 ? 32.377 -9.675 -29.466 1.00 95.75 180 ASP A O 1
ATOM 1410 N N . GLY A 1 181 ? 33.795 -10.284 -27.856 1.00 96.25 181 GLY A N 1
ATOM 1411 C CA . GLY A 1 181 ? 34.957 -10.361 -28.758 1.00 96.25 181 GLY A CA 1
ATOM 1412 C C . GLY A 1 181 ? 34.914 -11.513 -29.776 1.00 96.25 181 GLY A C 1
ATOM 1413 O O . GLY A 1 181 ? 35.801 -11.600 -30.619 1.00 96.25 181 GLY A O 1
ATOM 1414 N N . HIS A 1 182 ? 33.909 -12.393 -29.705 1.00 95.31 182 HIS A N 1
ATOM 1415 C CA . HIS A 1 182 ? 33.708 -13.521 -30.620 1.00 95.31 182 HIS A CA 1
ATOM 1416 C C . HIS A 1 182 ? 32.532 -13.287 -31.580 1.00 95.31 182 HIS A C 1
ATOM 1418 O O . HIS A 1 182 ? 32.158 -14.203 -32.311 1.00 95.31 182 HIS A O 1
ATOM 1424 N N . CYS A 1 183 ? 31.958 -12.080 -31.611 1.00 94.50 183 CYS A N 1
ATOM 1425 C CA . CYS A 1 183 ? 30.779 -11.759 -32.413 1.00 94.50 183 CYS A CA 1
ATOM 1426 C C . CYS A 1 183 ? 30.949 -12.090 -33.904 1.00 94.50 183 CYS A C 1
ATOM 1428 O O . CYS A 1 183 ? 30.005 -12.565 -34.525 1.00 94.50 183 CYS A O 1
ATOM 1430 N N . ILE A 1 184 ? 32.160 -11.932 -34.453 1.00 94.19 184 ILE A N 1
ATOM 1431 C CA . ILE A 1 184 ? 32.481 -12.288 -35.845 1.00 94.19 184 ILE A CA 1
ATOM 1432 C C . ILE A 1 184 ? 32.317 -13.791 -36.090 1.00 94.19 184 ILE A C 1
ATOM 1434 O O . ILE A 1 184 ? 31.748 -14.179 -37.102 1.00 94.19 184 ILE A O 1
ATOM 1438 N N . TYR A 1 185 ? 32.799 -14.637 -35.176 1.00 95.25 185 TYR A N 1
ATOM 1439 C CA . TYR A 1 185 ? 32.702 -16.091 -35.325 1.00 95.25 185 TYR A CA 1
ATOM 1440 C C . TYR A 1 185 ? 31.258 -16.564 -35.162 1.00 95.25 185 TYR A C 1
ATOM 1442 O O . TYR A 1 185 ? 30.776 -17.335 -35.983 1.00 95.25 185 TYR A O 1
ATOM 1450 N N . ARG A 1 186 ? 30.541 -16.022 -34.168 1.00 94.62 186 ARG A N 1
ATOM 1451 C CA . ARG A 1 186 ? 29.115 -16.315 -33.947 1.00 94.62 186 ARG A CA 1
ATOM 1452 C C . ARG A 1 186 ? 28.257 -15.969 -35.167 1.00 94.62 186 ARG A C 1
ATOM 1454 O O . ARG A 1 186 ? 27.351 -16.718 -35.490 1.00 94.62 186 ARG A O 1
ATOM 1461 N N . ALA A 1 187 ? 28.582 -14.884 -35.873 1.00 94.81 187 ALA A N 1
ATOM 1462 C CA . ALA A 1 187 ? 27.859 -14.458 -37.075 1.00 94.81 187 ALA A CA 1
ATOM 1463 C C . ALA A 1 187 ? 28.000 -15.396 -38.276 1.00 94.81 187 ALA A C 1
ATOM 1465 O O . ALA A 1 187 ? 27.250 -15.256 -39.234 1.00 94.81 187 ALA A O 1
ATOM 1466 N N . VAL A 1 188 ? 28.988 -16.290 -38.253 1.00 93.88 188 VAL A N 1
ATOM 1467 C CA . VAL A 1 188 ? 29.219 -17.283 -39.309 1.00 93.88 188 VAL A CA 1
ATOM 1468 C C . VAL A 1 188 ? 28.635 -18.646 -38.927 1.00 93.88 188 VAL A C 1
ATOM 1470 O O . VAL A 1 188 ? 28.383 -19.465 -39.806 1.00 93.88 188 VAL A O 1
ATOM 1473 N N . GLU A 1 189 ? 28.463 -18.907 -37.629 1.00 91.56 189 GLU A N 1
ATOM 1474 C CA . GLU A 1 189 ? 27.885 -20.153 -37.114 1.00 91.56 189 GLU A CA 1
ATOM 1475 C C . GLU A 1 189 ? 26.350 -20.196 -37.218 1.00 91.56 189 GLU A C 1
ATOM 1477 O O . GLU A 1 189 ? 25.810 -21.286 -37.417 1.00 91.56 189 GLU A O 1
ATOM 1482 N N . ASP A 1 190 ? 25.681 -19.045 -37.067 1.00 75.38 190 ASP A N 1
ATOM 1483 C CA . ASP A 1 190 ? 24.219 -18.875 -37.184 1.00 75.38 190 ASP A CA 1
ATOM 1484 C C . ASP A 1 190 ? 23.743 -18.804 -38.649 1.00 75.38 190 ASP A C 1
ATOM 1486 O O . ASP A 1 190 ? 22.690 -19.418 -38.954 1.00 75.38 190 ASP A O 1
#

Secondary structure (DSSP, 8-state):
--------------------------HHHHHHHHHHHHHHHHHHHHHHHHHHTSS-HHHHHHHHHHHHHHHHHHHHHHHHHHHHHHIIIIIS-SSTT-HHHHHHHHHHHHTT----------PPPHHHHHHHHHHHHHHHHHHHHHHHHHH---HHHHHHHHHHHHHGGGT--PPP---STTHHHHHHH-

pLDDT: mean 77.59, std 20.23, range [33.69, 96.88]

Foldseek 3Di:
DDDDDDDDDDDDDDDPPCPPPPPPQDPVNLLVVLLVVLVVLVVVLVVQLVVLCDDDPVSSVVSVVVSVVVSVVVVVVSLVVSLVVCVVVPLPDPDDDCSVVVSVVSSCVSNVNDPDPPPDPPPDDPVVVVVVVVVVVVVVVVVVVVVVVVPDDDPVVVVQVVVCVVCVVVVDHDDDDDPDPCRVVVVVVD

InterPro domains:
  IPR003323 OTU domain [PS50802] (172-190)